Protein AF-A0A5C9BBQ0-F1 (afdb_monomer)

pLDDT: mean 92.58, std 7.1, range [59.5, 98.62]

Structure (mmCIF, N/CA/C/O backbone):
data_AF-A0A5C9BBQ0-F1
#
_entry.id   AF-A0A5C9BBQ0-F1
#
loop_
_atom_site.group_PDB
_atom_site.id
_atom_site.type_symbol
_atom_site.label_atom_id
_atom_site.label_alt_id
_atom_site.label_comp_id
_atom_site.label_asym_id
_atom_site.label_entity_id
_atom_site.label_seq_id
_atom_site.pdbx_PDB_ins_code
_atom_site.Cartn_x
_atom_site.Cartn_y
_atom_site.Cartn_z
_atom_site.occupancy
_atom_site.B_iso_or_equiv
_atom_site.auth_seq_id
_atom_site.auth_comp_id
_atom_site.auth_asym_id
_atom_site.auth_atom_id
_atom_site.pdbx_PDB_model_num
ATOM 1 N N . MET A 1 1 ? -17.766 7.168 37.987 1.00 87.56 1 MET A N 1
ATOM 2 C CA . MET A 1 1 ? -17.308 7.290 36.582 1.00 87.56 1 MET A CA 1
ATOM 3 C C . MET A 1 1 ? -18.524 7.294 35.676 1.00 87.56 1 MET A C 1
ATOM 5 O O . MET A 1 1 ? -19.509 6.664 36.038 1.00 87.56 1 MET A O 1
ATOM 9 N N . LYS A 1 2 ? -18.489 7.989 34.541 1.00 91.75 2 LYS A N 1
ATOM 10 C CA . LYS A 1 2 ? -19.559 7.952 33.532 1.00 91.75 2 LYS A CA 1
ATOM 11 C C . LYS A 1 2 ? -19.172 6.972 32.434 1.00 91.75 2 LYS A C 1
ATOM 13 O O . LYS A 1 2 ? -17.999 6.917 32.082 1.00 91.75 2 LYS A O 1
ATOM 18 N N . PHE A 1 3 ? -20.119 6.224 31.888 1.00 93.06 3 PHE A N 1
ATOM 19 C CA . PHE A 1 3 ? -19.881 5.331 30.762 1.00 93.06 3 PHE A CA 1
ATOM 20 C C . PHE A 1 3 ? -20.942 5.503 29.675 1.00 93.06 3 PHE A C 1
ATOM 22 O O . PHE A 1 3 ? -22.089 5.849 29.962 1.00 93.06 3 PHE A O 1
ATOM 29 N N . VAL A 1 4 ? -20.553 5.230 28.434 1.00 93.25 4 VAL A N 1
ATOM 30 C CA . VAL A 1 4 ? -21.440 5.157 27.271 1.00 93.25 4 VAL A CA 1
ATOM 31 C C . VAL A 1 4 ? -21.026 3.953 26.440 1.00 93.25 4 VAL A C 1
ATOM 33 O O . VAL A 1 4 ? -19.868 3.853 26.035 1.00 93.25 4 VAL A O 1
ATOM 36 N N . VAL A 1 5 ? -21.965 3.047 26.180 1.00 93.19 5 VAL A N 1
ATOM 37 C CA . VAL A 1 5 ? -21.805 1.988 25.184 1.00 93.19 5 VAL A CA 1
ATOM 38 C C . VAL A 1 5 ? -22.352 2.483 23.846 1.00 93.19 5 VAL A C 1
ATOM 40 O O . VAL A 1 5 ? -23.419 3.082 23.826 1.00 93.19 5 VAL A O 1
ATOM 43 N N . ASN A 1 6 ? -21.637 2.260 22.744 1.00 90.69 6 ASN A N 1
ATOM 44 C C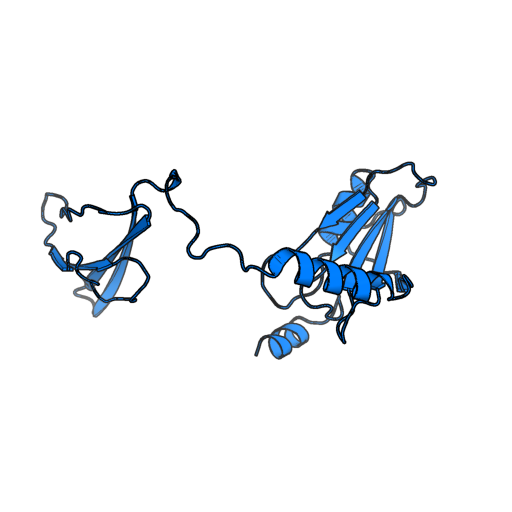A . ASN A 1 6 ? -22.061 2.624 21.388 1.00 90.69 6 ASN A CA 1
ATOM 45 C C . ASN A 1 6 ? -21.541 1.622 20.340 1.00 90.69 6 ASN A C 1
ATOM 47 O O . ASN A 1 6 ? -20.759 0.728 20.664 1.00 90.69 6 ASN A O 1
ATOM 51 N N . ASP A 1 7 ? -21.980 1.768 19.093 1.00 87.75 7 ASP A N 1
ATOM 52 C CA . ASP A 1 7 ? -21.689 0.887 17.953 1.00 87.75 7 ASP A CA 1
ATOM 53 C C . ASP A 1 7 ? -20.764 1.522 16.898 1.00 87.75 7 ASP A C 1
ATOM 55 O O . ASP A 1 7 ? -20.714 1.056 15.763 1.00 87.75 7 ASP A O 1
ATOM 59 N N . PHE A 1 8 ? -20.034 2.585 17.258 1.00 80.88 8 PHE A N 1
ATOM 60 C CA . PHE A 1 8 ? -19.174 3.383 16.369 1.00 80.88 8 PHE A CA 1
ATOM 61 C C . PHE A 1 8 ? -19.888 4.175 15.261 1.00 80.88 8 PHE A C 1
ATOM 63 O O . PHE A 1 8 ? -19.240 4.996 14.614 1.00 80.88 8 PHE A O 1
ATOM 70 N N . LEU A 1 9 ? -21.196 3.998 15.048 1.00 76.44 9 LEU A N 1
ATOM 71 C CA . LEU A 1 9 ? -21.926 4.711 13.993 1.00 76.44 9 LEU A CA 1
ATOM 72 C C . LEU A 1 9 ? -22.304 6.137 14.410 1.00 76.44 9 LEU A C 1
ATOM 74 O O . LEU A 1 9 ? -22.448 7.016 13.562 1.00 76.44 9 LEU A O 1
ATOM 78 N N . LYS A 1 10 ? -22.446 6.379 15.719 1.00 67.75 10 LYS A N 1
ATOM 79 C CA . LYS A 1 10 ? -22.702 7.701 16.308 1.00 67.75 10 LYS A CA 1
ATOM 80 C C . LYS A 1 10 ? -21.764 7.932 17.487 1.00 67.75 10 LYS A C 1
ATOM 82 O O . LYS A 1 10 ? -22.016 7.481 18.602 1.00 67.75 10 LYS A O 1
ATOM 87 N N . SER A 1 11 ? -20.639 8.598 17.232 1.00 59.50 11 SER A N 1
ATOM 88 C CA . SER A 1 11 ? -19.584 8.795 18.230 1.00 59.50 11 SER A CA 1
ATOM 89 C C . SER A 1 11 ? -20.110 9.478 19.496 1.00 59.50 11 SER A C 1
ATOM 91 O O . SER A 1 11 ? -20.660 10.574 19.422 1.00 59.50 11 SER A O 1
ATOM 93 N N . GLY A 1 12 ? -19.895 8.859 20.660 1.00 60.72 12 GLY A N 1
ATOM 94 C CA . GLY A 1 12 ? -20.234 9.447 21.962 1.00 60.72 12 GLY A CA 1
ATOM 95 C C . GLY A 1 12 ? -21.724 9.427 22.320 1.00 60.72 12 GLY A C 1
ATOM 96 O O . GLY A 1 12 ? -22.074 9.767 23.449 1.00 60.72 12 GLY A O 1
ATOM 97 N N . GLU A 1 13 ? -22.594 8.983 21.415 1.00 70.12 13 GLU A N 1
ATOM 98 C CA . GLU A 1 13 ? -24.009 8.773 21.693 1.00 70.12 13 GLU A CA 1
ATOM 99 C C . GLU A 1 13 ? -24.277 7.303 21.971 1.00 70.12 13 GLU A C 1
ATOM 101 O O . GLU A 1 13 ? -23.728 6.418 21.322 1.00 70.12 13 GLU A O 1
ATOM 106 N N . ALA A 1 14 ? -25.170 7.030 22.919 1.00 75.00 14 ALA A N 1
ATOM 107 C CA . ALA A 1 14 ? -25.457 5.659 23.304 1.00 75.00 14 ALA A CA 1
ATOM 108 C C . ALA A 1 14 ? -26.131 4.850 22.181 1.00 75.00 14 ALA A C 1
ATOM 110 O O . ALA A 1 14 ? -26.145 3.633 22.239 1.00 75.00 14 ALA A O 1
ATOM 111 N N . GLY A 1 15 ? -26.726 5.488 21.162 1.00 74.25 15 GLY A N 1
ATOM 112 C CA . GLY A 1 15 ? -27.302 4.780 20.007 1.00 74.25 15 GLY A CA 1
ATOM 113 C C . GLY A 1 15 ? -28.378 3.733 20.353 1.00 74.25 15 GLY A C 1
ATOM 114 O O . GLY A 1 15 ? -28.648 2.852 19.547 1.00 74.25 15 GLY A O 1
ATOM 115 N N . GLY A 1 16 ? -28.981 3.802 21.549 1.00 83.19 16 GLY A N 1
ATOM 116 C CA . GLY A 1 16 ? -29.899 2.783 22.083 1.00 83.19 16 GLY A CA 1
ATOM 117 C C . GLY A 1 16 ? -29.249 1.708 22.973 1.00 83.19 16 GLY A C 1
ATOM 118 O O . GLY A 1 16 ? -29.944 0.811 23.447 1.00 83.19 16 GLY A O 1
ATOM 119 N N . PHE A 1 17 ? -27.945 1.799 23.231 1.00 90.31 17 PHE A N 1
ATOM 120 C CA . PHE A 1 17 ? -27.179 0.968 24.161 1.00 90.31 17 PHE A CA 1
ATOM 121 C C . PHE A 1 17 ? -27.070 1.610 25.561 1.00 90.31 17 PHE A C 1
ATOM 123 O O . PHE A 1 17 ? -27.457 2.765 25.752 1.00 90.31 17 PHE A O 1
ATOM 130 N N . PRO A 1 18 ? -26.580 0.873 26.578 1.00 92.44 18 PRO A N 1
ATOM 131 C CA . PRO A 1 18 ? -26.456 1.398 27.935 1.00 92.44 18 PRO A CA 1
ATOM 132 C C . PRO A 1 18 ? -25.529 2.617 28.039 1.00 92.44 18 PRO A C 1
ATOM 134 O O . PRO A 1 18 ? -24.401 2.605 27.553 1.00 92.44 18 PRO A O 1
ATOM 137 N N . ALA A 1 19 ? -25.972 3.637 28.765 1.00 93.38 19 ALA A N 1
ATOM 138 C CA . ALA A 1 19 ? -25.155 4.765 29.193 1.00 93.38 19 ALA A CA 1
ATOM 139 C C . ALA A 1 19 ? -25.557 5.173 30.611 1.00 93.38 19 ALA A C 1
ATOM 141 O O . ALA A 1 19 ? -26.707 4.990 31.013 1.00 93.38 19 ALA A O 1
ATOM 142 N N . GLY A 1 20 ? -24.621 5.722 31.381 1.00 92.25 20 GLY A N 1
ATOM 143 C CA . GLY A 1 20 ? -24.902 6.146 32.746 1.00 92.25 20 GLY A CA 1
ATOM 144 C C . GLY A 1 20 ? -23.652 6.350 33.582 1.00 92.25 20 GLY A C 1
ATOM 145 O O . GLY A 1 20 ? -22.594 6.718 33.076 1.00 92.25 20 GLY A O 1
ATOM 146 N N . SER A 1 21 ? -23.784 6.108 34.881 1.00 90.75 21 SER A N 1
ATOM 147 C CA . SER A 1 21 ? -22.680 6.184 35.831 1.00 90.75 21 SER A CA 1
ATOM 148 C C . SER A 1 21 ? -22.458 4.830 36.482 1.00 90.75 21 SER A C 1
ATOM 150 O O . SER A 1 21 ? -23.410 4.148 36.849 1.00 90.75 21 SER A O 1
ATOM 152 N N . VAL A 1 22 ? -21.193 4.464 36.655 1.00 86.38 22 VAL A N 1
ATOM 153 C CA . VAL A 1 22 ? -20.772 3.294 37.421 1.00 86.38 22 VAL A CA 1
ATOM 154 C C . VAL A 1 22 ? -19.837 3.743 38.540 1.00 86.38 22 VAL A C 1
ATOM 156 O O . VAL A 1 22 ? -18.934 4.569 38.338 1.00 86.38 22 VAL A O 1
ATOM 159 N N . MET A 1 23 ? -20.094 3.236 39.741 1.00 81.19 23 MET A N 1
ATOM 160 C CA . MET A 1 23 ? -19.235 3.422 40.904 1.00 81.19 23 MET A CA 1
ATOM 161 C C . MET A 1 23 ? -18.365 2.180 41.043 1.00 81.19 23 MET A C 1
ATOM 163 O O . MET A 1 23 ? -18.877 1.065 41.009 1.00 81.19 23 MET A O 1
ATOM 167 N N . THR A 1 24 ? -17.061 2.372 41.190 1.00 71.25 24 THR A N 1
ATOM 168 C CA . THR A 1 24 ? -16.150 1.308 41.614 1.00 71.25 24 THR A CA 1
ATOM 169 C C . THR A 1 24 ? -15.811 1.548 43.069 1.00 71.25 24 THR A C 1
ATOM 171 O O . THR A 1 24 ? -15.323 2.624 43.417 1.00 71.25 24 THR A O 1
ATOM 174 N N . THR A 1 25 ? -16.102 0.563 43.906 1.00 74.88 25 THR A N 1
ATOM 175 C CA . THR A 1 25 ? -15.646 0.515 45.296 1.00 74.88 25 THR A CA 1
ATOM 176 C C . THR A 1 25 ? -14.634 -0.627 45.394 1.00 74.88 25 THR A C 1
ATOM 178 O O . THR A 1 25 ? -13.741 -0.706 44.554 1.00 74.88 25 THR A O 1
ATOM 181 N N . GLU A 1 26 ? -14.761 -1.537 46.356 1.00 77.19 26 GLU A N 1
ATOM 182 C CA . GLU A 1 26 ? -13.917 -2.737 46.438 1.00 77.19 26 GLU A CA 1
ATOM 183 C C . GLU A 1 26 ? -14.211 -3.753 45.318 1.00 77.19 26 GLU A C 1
ATOM 185 O O . GLU A 1 26 ? -13.374 -4.601 45.019 1.00 77.19 26 GLU A O 1
ATOM 190 N N . GLN A 1 27 ? -15.379 -3.659 44.667 1.00 80.56 27 GLN A N 1
ATOM 191 C CA . GLN A 1 27 ? -15.749 -4.499 43.525 1.00 80.56 27 GLN A CA 1
ATOM 192 C C . GLN A 1 27 ? -15.714 -3.732 42.194 1.00 80.56 27 GLN A C 1
ATOM 194 O O . GLN A 1 27 ? -16.005 -2.527 42.159 1.00 80.56 27 GLN A O 1
ATOM 199 N N . PRO A 1 28 ? -15.387 -4.419 41.079 1.00 83.06 28 PRO A N 1
ATOM 200 C CA . PRO A 1 28 ? -15.392 -3.807 39.761 1.00 83.06 28 PRO A CA 1
ATOM 201 C C . PRO A 1 28 ? -16.807 -3.395 39.350 1.00 83.06 28 PRO A C 1
ATOM 203 O O . PRO A 1 28 ? -17.786 -4.105 39.573 1.00 83.06 28 PRO A O 1
ATOM 206 N N . GLY A 1 29 ? -16.899 -2.246 38.688 1.00 84.31 29 GLY A N 1
ATOM 207 C CA . GLY A 1 29 ? -18.126 -1.793 38.055 1.00 84.31 29 GLY A CA 1
ATOM 208 C C . GLY A 1 29 ? -18.447 -2.671 36.849 1.00 84.31 29 GLY A C 1
ATOM 209 O O . GLY A 1 29 ? -17.593 -2.863 35.985 1.00 84.31 29 GLY A O 1
ATOM 210 N N . VAL A 1 30 ? -19.673 -3.188 36.777 1.00 88.25 30 VAL A N 1
ATOM 211 C CA . VAL A 1 30 ? -20.109 -4.072 35.689 1.00 88.25 30 VAL A CA 1
ATOM 212 C C . VAL A 1 30 ? -21.046 -3.319 34.751 1.00 88.25 30 VAL A C 1
ATOM 214 O O . VAL A 1 30 ? -22.083 -2.810 35.171 1.00 88.25 30 VAL A O 1
ATOM 217 N N . VAL A 1 31 ? -20.695 -3.286 33.466 1.00 90.69 31 VAL A N 1
ATOM 218 C CA . VAL A 1 31 ? -21.566 -2.809 32.385 1.00 90.69 31 VAL A CA 1
ATOM 219 C C . VAL A 1 31 ? -21.924 -4.010 31.516 1.00 90.69 31 VAL A C 1
ATOM 221 O O . VAL A 1 31 ? -21.073 -4.543 30.807 1.00 90.69 31 VAL A O 1
ATOM 224 N N . ALA A 1 32 ? -23.177 -4.455 31.590 1.00 91.12 32 ALA A N 1
ATOM 225 C CA . ALA A 1 32 ? -23.676 -5.569 30.792 1.00 91.12 32 ALA A CA 1
ATOM 226 C C . ALA A 1 32 ? -24.315 -5.062 29.492 1.00 91.12 32 ALA A C 1
ATOM 228 O O . ALA A 1 32 ? -25.112 -4.124 29.508 1.00 91.12 32 ALA A O 1
ATOM 229 N N . VAL A 1 33 ? -23.998 -5.703 28.366 1.00 92.38 33 VAL A N 1
ATOM 230 C CA . VAL A 1 33 ? -24.601 -5.399 27.063 1.00 92.38 33 VAL A CA 1
ATOM 231 C C . VAL A 1 33 ? -24.758 -6.668 26.230 1.00 92.38 33 VAL A C 1
ATOM 233 O O . VAL A 1 33 ? -23.978 -7.609 26.348 1.00 92.38 33 VAL A O 1
ATOM 236 N N . THR A 1 34 ? -25.788 -6.702 25.386 1.00 90.81 34 THR A N 1
ATOM 237 C CA . THR A 1 34 ? -26.041 -7.783 24.427 1.00 90.81 34 THR A CA 1
ATOM 238 C C . THR A 1 34 ? -26.072 -7.208 23.016 1.00 90.81 34 THR A C 1
ATOM 240 O O . THR A 1 34 ? -26.901 -6.351 22.714 1.00 90.81 34 THR A O 1
ATOM 243 N N . GLY A 1 35 ? -25.194 -7.692 22.139 1.00 87.06 35 GLY A N 1
ATOM 244 C CA . GLY A 1 35 ? -25.263 -7.415 20.708 1.00 87.06 35 GLY A CA 1
ATOM 245 C C . GLY A 1 35 ? -26.323 -8.293 20.048 1.00 87.06 35 GLY A C 1
ATOM 246 O O . GLY A 1 35 ? -26.244 -9.518 20.106 1.00 87.06 35 GLY A O 1
ATOM 247 N N . LYS A 1 36 ? -27.326 -7.667 19.424 1.00 87.75 36 LYS A N 1
ATOM 248 C CA . LYS A 1 36 ? -28.400 -8.372 18.697 1.00 87.75 36 LYS A CA 1
ATOM 249 C C . LYS A 1 36 ? -27.996 -8.795 17.283 1.00 87.75 36 LYS A C 1
ATOM 251 O O . LYS A 1 36 ? -28.696 -9.593 16.672 1.00 87.75 36 LYS A O 1
ATOM 256 N N . GLN A 1 37 ? -26.909 -8.234 16.762 1.00 89.69 37 GLN A N 1
ATOM 257 C CA . GLN A 1 37 ? -26.407 -8.463 15.411 1.00 89.69 37 GLN A CA 1
ATOM 258 C C . GLN A 1 37 ? -24.890 -8.683 15.448 1.00 89.69 37 GLN A C 1
ATOM 260 O O . GLN A 1 37 ? -24.242 -8.229 16.399 1.00 89.69 37 GLN A O 1
ATOM 265 N N . PRO A 1 38 ? -24.317 -9.362 14.438 1.00 94.06 38 PRO A N 1
ATOM 266 C CA . PRO A 1 38 ? -22.875 -9.404 14.241 1.00 94.06 38 PRO A CA 1
ATOM 267 C C . PRO A 1 38 ? -22.280 -7.991 14.179 1.00 94.06 38 PRO A C 1
ATOM 269 O O . PRO A 1 38 ? -22.763 -7.160 13.416 1.00 94.06 38 PRO A O 1
ATOM 272 N N . GLY A 1 39 ? -21.249 -7.704 14.974 1.00 93.00 39 GLY A N 1
ATOM 273 C CA . GLY A 1 39 ? -20.654 -6.368 15.030 1.00 93.00 39 GLY A CA 1
ATOM 274 C C . GLY A 1 39 ? -19.765 -6.141 16.247 1.00 93.00 39 GLY A C 1
ATOM 275 O O . GLY A 1 39 ? -19.428 -7.075 16.975 1.00 93.00 39 GLY A O 1
ATOM 276 N N . PHE A 1 40 ? -19.395 -4.883 16.475 1.00 93.56 40 PHE A N 1
ATOM 277 C CA . PHE A 1 40 ? -18.578 -4.463 17.609 1.00 93.56 40 PHE A CA 1
ATOM 278 C C . PHE A 1 40 ? -19.286 -3.363 18.386 1.00 93.56 40 PHE A C 1
ATOM 280 O O . PHE A 1 40 ? -19.830 -2.437 17.793 1.00 93.56 40 PHE A O 1
ATOM 287 N N . LEU A 1 41 ? -19.239 -3.457 19.712 1.00 92.94 41 LEU A N 1
ATOM 288 C CA . LEU A 1 41 ? -19.633 -2.374 20.603 1.00 92.94 41 LEU A CA 1
ATOM 289 C C . LEU A 1 41 ? -18.411 -1.844 21.338 1.00 92.94 41 LEU A C 1
ATOM 291 O O . LEU A 1 41 ? -17.488 -2.594 21.665 1.00 92.94 41 LEU A O 1
ATOM 295 N N . GLN A 1 42 ? -18.440 -0.555 21.632 1.00 93.00 42 GLN A N 1
ATOM 296 C CA . GLN A 1 42 ? -17.440 0.147 22.412 1.00 93.00 42 GLN A CA 1
ATOM 297 C C . GLN A 1 42 ? -18.068 0.670 23.695 1.00 93.00 42 GLN A C 1
ATOM 299 O O . GLN A 1 42 ? -19.078 1.358 23.638 1.00 93.00 42 GLN A O 1
ATOM 304 N N . CYS A 1 43 ? -17.448 0.403 24.839 1.00 93.00 43 CYS A N 1
ATOM 305 C CA . CYS A 1 43 ? -17.730 1.093 26.089 1.00 93.00 43 CYS A CA 1
ATOM 306 C C . CYS A 1 43 ? -16.661 2.164 26.307 1.00 93.00 43 CYS A C 1
ATOM 308 O O . CYS A 1 43 ? -15.485 1.842 26.485 1.00 93.00 43 CYS A O 1
ATOM 310 N N . GLN A 1 44 ? -17.064 3.431 26.280 1.00 92.31 44 GLN A N 1
ATOM 311 C CA . GLN A 1 44 ? -16.229 4.558 26.675 1.00 92.31 44 GLN A CA 1
ATOM 312 C C . GLN A 1 44 ? -16.533 4.905 28.128 1.00 92.31 44 GLN A C 1
ATOM 314 O O . GLN A 1 44 ? -17.691 5.123 28.480 1.00 92.31 44 GLN A O 1
ATOM 319 N N . VAL A 1 45 ? -15.506 4.990 28.965 1.00 92.06 45 VAL A N 1
ATOM 320 C CA . VAL A 1 45 ? -15.608 5.387 30.370 1.00 92.06 45 VAL A CA 1
ATOM 321 C C . VAL A 1 45 ? -14.849 6.692 30.559 1.00 92.06 45 VAL A C 1
ATOM 323 O O . VAL A 1 45 ? -13.716 6.825 30.108 1.00 92.06 45 VAL A O 1
ATOM 326 N N . SER A 1 46 ? -15.464 7.652 31.241 1.00 91.56 46 SER A N 1
ATOM 327 C CA . SER A 1 46 ? -14.859 8.926 31.614 1.00 91.56 46 SER A CA 1
ATOM 328 C C . SER A 1 46 ? -14.916 9.144 33.123 1.00 91.56 46 SER A C 1
ATOM 330 O O . SER A 1 46 ? -15.882 8.784 33.807 1.00 91.56 46 SER A O 1
ATOM 332 N N . PHE A 1 47 ? -13.856 9.738 33.654 1.00 90.50 47 PHE A N 1
ATOM 333 C CA . PHE A 1 47 ? -13.732 10.077 35.060 1.00 90.50 47 PHE A CA 1
ATOM 334 C C . PHE A 1 47 ? -13.092 11.452 35.199 1.00 90.50 47 PHE A C 1
ATOM 336 O O . PHE A 1 47 ? -11.981 11.674 34.725 1.00 90.50 47 PHE A O 1
ATOM 343 N N . ASP A 1 48 ? -13.805 12.360 35.852 1.00 90.94 48 ASP A N 1
ATOM 344 C CA . ASP A 1 48 ? -13.277 13.662 36.233 1.00 90.94 48 ASP A CA 1
ATOM 345 C C . ASP A 1 48 ? -12.548 13.479 37.571 1.00 90.94 48 ASP A C 1
ATOM 347 O O . ASP A 1 48 ? -13.180 13.262 38.609 1.00 90.94 48 ASP A O 1
ATOM 351 N N . ALA A 1 49 ? -11.215 13.457 37.534 1.00 87.75 49 ALA A N 1
ATOM 352 C CA . ALA A 1 49 ? -10.398 13.239 38.718 1.00 87.75 49 ALA A CA 1
ATOM 353 C C . ALA A 1 49 ? -10.416 14.470 39.645 1.00 87.75 49 ALA A C 1
ATOM 355 O O . ALA A 1 49 ? -10.597 15.595 39.171 1.00 87.75 49 ALA A O 1
ATOM 356 N N . PRO A 1 50 ? -10.187 14.296 40.963 1.00 89.38 50 PRO A N 1
ATOM 357 C CA . PRO A 1 50 ? -10.192 15.412 41.914 1.00 89.38 50 PRO A CA 1
ATOM 358 C C . PRO A 1 50 ? -9.168 16.516 41.611 1.00 89.38 50 PRO A C 1
ATOM 360 O O . PRO A 1 50 ? -9.374 17.657 42.006 1.00 89.38 50 PRO A O 1
ATOM 363 N N . ASP A 1 51 ? -8.081 16.195 40.900 1.00 93.31 51 ASP A N 1
ATOM 364 C CA . ASP A 1 51 ? -7.058 17.153 40.454 1.00 93.31 51 ASP A CA 1
ATOM 365 C C . ASP A 1 51 ? -7.447 17.910 39.166 1.00 93.31 51 ASP A C 1
ATOM 367 O O . ASP A 1 51 ? -6.631 18.634 38.597 1.00 93.31 51 ASP A O 1
ATOM 371 N N . GLY A 1 52 ? -8.684 17.737 38.691 1.00 89.50 52 GLY A N 1
ATOM 372 C CA . GLY A 1 52 ? -9.216 18.370 37.487 1.00 89.50 52 GLY A CA 1
ATOM 373 C C . GLY A 1 52 ? -8.846 17.661 36.181 1.00 89.50 52 GLY A C 1
ATOM 374 O O . GLY A 1 52 ? -9.285 18.098 35.116 1.00 89.50 52 GLY A O 1
ATOM 375 N N . LYS A 1 53 ? -8.072 16.566 36.213 1.00 92.62 53 LYS A N 1
ATOM 376 C CA . LYS A 1 53 ? -7.756 15.802 34.998 1.00 92.62 53 LYS A CA 1
ATOM 377 C C . LYS A 1 53 ? -8.929 14.928 34.577 1.00 92.62 53 LYS A C 1
ATOM 379 O O . LYS A 1 53 ? -9.476 14.157 35.362 1.00 92.62 53 LYS A O 1
ATOM 384 N N . LYS A 1 54 ? -9.257 14.970 33.288 1.00 90.81 54 LYS A N 1
ATOM 385 C CA . LYS A 1 54 ? -10.227 14.057 32.684 1.00 90.81 54 LYS A CA 1
ATOM 386 C C . LYS A 1 54 ? -9.524 12.779 32.238 1.00 90.81 54 LYS A C 1
ATOM 388 O O . LYS A 1 54 ? -8.719 12.802 31.311 1.00 90.81 54 LYS A O 1
ATOM 393 N N . LEU A 1 55 ? -9.847 11.665 32.882 1.00 91.56 55 LEU A N 1
ATOM 394 C CA . LEU A 1 55 ? -9.394 10.334 32.493 1.00 91.56 55 LEU A CA 1
ATOM 395 C C . LEU A 1 55 ? -10.431 9.685 31.576 1.00 91.56 55 LEU A C 1
ATOM 397 O O . LEU A 1 55 ? -11.637 9.800 31.808 1.00 91.56 55 LEU A O 1
ATOM 401 N N . GLN A 1 56 ? -9.960 9.008 30.531 1.00 91.31 56 GLN A N 1
ATOM 402 C CA . GLN A 1 56 ? -10.800 8.246 29.612 1.00 91.31 56 GLN A CA 1
ATOM 403 C C . GLN A 1 56 ? -10.213 6.857 29.390 1.00 91.31 56 GLN A C 1
ATOM 405 O O . GLN A 1 56 ? -8.999 6.700 29.269 1.00 91.31 56 GLN A O 1
ATOM 410 N N . ALA A 1 57 ? -11.087 5.860 29.327 1.00 90.81 57 ALA A N 1
ATOM 411 C CA . ALA A 1 57 ? -10.742 4.487 28.997 1.00 90.81 57 ALA A CA 1
ATOM 412 C C . ALA A 1 57 ? -11.774 3.917 28.026 1.00 90.81 57 ALA A C 1
ATOM 414 O O . ALA A 1 57 ? -12.940 4.315 28.030 1.00 90.81 57 ALA A O 1
ATOM 415 N N . VAL A 1 58 ? -11.338 2.974 27.198 1.00 91.69 58 VAL A N 1
ATOM 416 C CA . VAL A 1 58 ? -12.172 2.351 26.175 1.00 91.69 58 VAL A CA 1
ATOM 417 C C . VAL A 1 58 ? -12.009 0.840 26.243 1.00 91.69 58 VAL A C 1
ATOM 419 O O . VAL A 1 58 ? -10.889 0.341 26.314 1.00 91.69 58 VAL A O 1
ATOM 422 N N . ALA A 1 59 ? -13.124 0.116 26.180 1.00 92.25 59 ALA A N 1
ATOM 423 C CA . ALA A 1 59 ? -13.154 -1.332 26.002 1.00 92.25 59 ALA A CA 1
ATOM 424 C C . ALA A 1 59 ? -14.051 -1.698 24.813 1.00 92.25 59 ALA A C 1
ATOM 426 O O . ALA A 1 59 ? -15.079 -1.060 24.592 1.00 92.25 59 ALA A O 1
ATOM 427 N N . GLY A 1 60 ? -13.668 -2.721 24.047 1.00 92.62 60 GLY A N 1
ATOM 428 C CA . GLY A 1 60 ? -14.433 -3.220 22.904 1.00 92.62 60 GLY A CA 1
ATOM 429 C C . GLY A 1 60 ? -14.930 -4.645 23.131 1.00 92.62 60 GLY A C 1
ATOM 430 O O . GLY A 1 60 ? -14.227 -5.457 23.730 1.00 92.62 60 GLY A O 1
ATOM 431 N N . ALA A 1 61 ? -16.120 -4.957 22.623 1.00 94.00 61 ALA A N 1
ATOM 432 C CA . ALA A 1 61 ? -16.677 -6.306 22.617 1.00 94.00 61 ALA A CA 1
ATOM 433 C C . ALA A 1 61 ? -17.181 -6.662 21.214 1.00 94.00 61 ALA A C 1
ATOM 435 O O . ALA A 1 61 ? -17.997 -5.942 20.636 1.00 94.00 61 ALA A O 1
ATOM 436 N N . GLY A 1 62 ? -16.689 -7.776 20.669 1.00 94.94 62 GLY A N 1
ATOM 437 C CA . GLY A 1 62 ? -17.151 -8.330 19.398 1.00 94.94 62 GLY A CA 1
ATOM 438 C C . GLY A 1 62 ? -18.295 -9.319 19.610 1.00 94.94 62 GLY A C 1
ATOM 439 O O . GLY A 1 62 ? -18.164 -10.273 20.373 1.00 94.94 62 GLY A O 1
ATOM 440 N N . PHE A 1 63 ? -19.400 -9.125 18.898 1.00 94.69 63 PHE A N 1
ATOM 441 C CA . PHE A 1 63 ? -20.554 -10.017 18.894 1.00 94.69 63 PHE A CA 1
ATOM 442 C C . PHE A 1 63 ? -20.591 -10.754 17.565 1.00 94.69 63 PHE A C 1
ATOM 444 O O . PHE A 1 63 ? -20.723 -10.131 16.521 1.00 94.69 63 PHE A O 1
ATOM 451 N N . SER A 1 64 ? -20.440 -12.081 17.595 1.00 95.81 64 SER A N 1
ATOM 452 C CA . SER A 1 64 ? -20.346 -12.928 16.393 1.00 95.81 64 SER A CA 1
ATOM 453 C C . SER A 1 64 ? -19.509 -12.326 15.238 1.00 95.81 64 SER A C 1
ATOM 455 O O . SER A 1 64 ? -20.026 -12.242 14.124 1.00 95.81 64 SER A O 1
ATOM 457 N N . PRO A 1 65 ? -18.239 -11.913 15.439 1.00 94.94 65 PRO A N 1
ATOM 458 C CA . PRO A 1 65 ? -17.491 -11.163 14.418 1.00 94.94 65 PRO A CA 1
ATOM 459 C C . PRO A 1 65 ? -17.374 -11.880 13.065 1.00 94.94 65 PRO A C 1
ATOM 461 O O . PRO A 1 65 ? -17.397 -11.250 12.016 1.00 94.94 65 PRO A O 1
ATOM 464 N N . THR A 1 66 ? -17.325 -13.213 13.072 1.00 96.62 66 THR A N 1
ATOM 465 C CA . THR A 1 66 ? -17.246 -14.047 11.860 1.00 96.62 66 THR A CA 1
ATOM 466 C C . THR A 1 66 ? -18.553 -14.130 11.068 1.00 96.62 66 THR A C 1
ATOM 468 O O . THR A 1 66 ? -18.575 -14.714 9.990 1.00 96.62 66 THR A O 1
ATOM 471 N N . LYS A 1 67 ? -19.648 -13.570 11.596 1.00 96.56 67 LYS A N 1
ATOM 472 C CA . LYS A 1 67 ? -20.954 -13.483 10.929 1.00 96.56 67 LYS A CA 1
ATOM 473 C C . LYS A 1 67 ? -21.241 -12.085 10.370 1.00 96.56 67 LYS A C 1
ATOM 475 O O . LYS A 1 67 ? -22.352 -11.853 9.901 1.00 96.56 67 LYS A O 1
ATOM 480 N N . ILE A 1 68 ? -20.288 -11.150 10.447 1.00 93.44 68 ILE A N 1
ATOM 481 C CA . ILE A 1 68 ? -20.425 -9.831 9.821 1.00 93.44 68 ILE A CA 1
ATOM 482 C C . ILE A 1 68 ? -20.456 -10.037 8.301 1.00 93.44 68 ILE A C 1
ATOM 484 O O . ILE A 1 68 ? -19.497 -10.536 7.716 1.00 93.44 68 ILE A O 1
ATOM 488 N N . GLY A 1 69 ? -21.594 -9.709 7.687 1.00 90.94 69 GLY A N 1
ATOM 489 C CA . GLY A 1 69 ? -21.802 -9.800 6.243 1.00 90.94 69 GLY A CA 1
ATOM 490 C C . GLY A 1 69 ? -21.366 -8.538 5.498 1.00 90.94 69 GLY A C 1
ATOM 491 O O . GLY A 1 69 ? -20.863 -7.584 6.088 1.00 90.94 69 GLY A O 1
ATOM 492 N N . LEU A 1 70 ? -21.590 -8.530 4.184 1.00 90.00 70 LEU A N 1
ATOM 493 C CA . LEU A 1 70 ? -21.383 -7.347 3.349 1.00 90.00 70 LEU A CA 1
ATOM 494 C C . LEU A 1 70 ? -22.383 -6.245 3.725 1.00 90.00 70 LEU A C 1
ATOM 496 O O . LEU A 1 70 ? -23.569 -6.520 3.895 1.00 90.00 70 LEU A O 1
ATOM 500 N N . SER A 1 71 ? -21.921 -4.995 3.796 1.00 87.50 71 SER A N 1
ATOM 501 C CA . SER A 1 71 ? -22.795 -3.846 4.076 1.00 87.50 71 SER A CA 1
ATOM 502 C C . SER A 1 71 ? -23.742 -3.512 2.915 1.00 87.50 71 SER A C 1
ATOM 504 O O . SER A 1 71 ? -24.780 -2.897 3.138 1.00 87.50 71 SER A O 1
ATOM 506 N N . LEU A 1 72 ? -23.384 -3.896 1.685 1.00 91.44 72 LEU A N 1
ATOM 507 C CA . LEU A 1 72 ? -24.145 -3.679 0.451 1.00 91.44 72 LEU A CA 1
ATOM 508 C C . LEU A 1 72 ? -23.948 -4.873 -0.503 1.00 91.44 72 LEU A C 1
ATOM 510 O O . LEU A 1 72 ? -22.907 -5.535 -0.423 1.00 91.44 72 LEU A O 1
ATOM 514 N N . PRO A 1 73 ? -24.905 -5.157 -1.408 1.00 94.00 73 PRO A N 1
ATOM 515 C CA . PRO A 1 73 ? -24.670 -6.095 -2.502 1.00 94.00 73 PRO A CA 1
ATOM 516 C C . PRO A 1 73 ? -23.563 -5.579 -3.433 1.00 94.00 73 PRO A C 1
ATOM 518 O O . PRO A 1 73 ? -23.292 -4.379 -3.501 1.00 94.00 73 PRO A O 1
ATOM 521 N N . VAL A 1 74 ? -22.930 -6.497 -4.165 1.00 94.06 74 VAL A N 1
ATOM 522 C CA . VAL A 1 74 ? -22.011 -6.132 -5.253 1.00 94.06 74 VAL A CA 1
ATOM 523 C C . VAL A 1 74 ? -22.803 -5.351 -6.316 1.00 94.06 74 VAL A C 1
ATOM 525 O O . VAL A 1 74 ? -23.895 -5.801 -6.662 1.00 94.06 74 VAL A O 1
ATOM 528 N N . PRO A 1 75 ? -22.302 -4.209 -6.826 1.00 96.19 75 PRO A N 1
ATOM 529 C CA . PRO A 1 75 ? -22.972 -3.468 -7.895 1.00 96.19 75 PRO A CA 1
ATOM 530 C C . PRO A 1 75 ? -23.164 -4.307 -9.166 1.00 96.19 75 PRO A C 1
ATOM 532 O O . PRO A 1 75 ? -22.263 -5.056 -9.547 1.00 96.19 75 PRO A O 1
ATOM 535 N N . ASP A 1 76 ? -24.297 -4.126 -9.854 1.00 97.88 76 ASP A N 1
ATOM 536 C CA . ASP A 1 76 ? -24.649 -4.879 -11.072 1.00 97.88 76 ASP A CA 1
ATOM 537 C C . ASP A 1 76 ? -23.618 -4.718 -12.208 1.00 97.88 76 ASP A C 1
ATOM 539 O O . ASP A 1 76 ? -23.470 -5.598 -13.055 1.00 97.88 76 ASP A O 1
ATOM 543 N N . ASP A 1 77 ? -22.887 -3.601 -12.235 1.00 97.88 77 ASP A N 1
ATOM 544 C CA . ASP A 1 77 ? -21.909 -3.257 -13.267 1.00 97.88 77 ASP A CA 1
ATOM 545 C C . ASP A 1 77 ? -20.447 -3.506 -12.858 1.00 97.88 77 ASP A C 1
ATOM 547 O O . ASP A 1 77 ? -19.543 -3.162 -13.622 1.00 97.88 77 ASP A O 1
ATOM 551 N N . PHE A 1 78 ? -20.189 -4.126 -11.698 1.00 97.56 78 PHE A N 1
ATOM 552 C CA . PHE A 1 78 ? -18.840 -4.281 -11.135 1.00 97.56 78 PHE A CA 1
ATOM 553 C C . PHE A 1 78 ? -17.826 -4.849 -12.145 1.00 97.56 78 PHE A C 1
ATOM 555 O O . PHE A 1 78 ? -16.758 -4.270 -12.371 1.00 97.56 78 PHE A O 1
ATOM 562 N N . ASP A 1 79 ? -18.165 -5.961 -12.801 1.00 98.19 79 ASP A N 1
ATOM 563 C CA . ASP A 1 79 ? -17.275 -6.608 -13.770 1.00 98.19 79 ASP A CA 1
ATOM 564 C C . ASP A 1 79 ? -17.127 -5.802 -15.064 1.00 98.19 79 ASP A C 1
ATOM 566 O O . ASP A 1 79 ? -16.042 -5.764 -15.659 1.00 98.19 79 ASP A O 1
ATOM 570 N N . ALA A 1 80 ? -18.198 -5.136 -15.503 1.00 98.56 80 ALA A N 1
ATOM 571 C CA . ALA A 1 80 ? -18.181 -4.294 -16.694 1.00 98.56 80 ALA A CA 1
ATOM 572 C C . ALA A 1 80 ? -17.274 -3.076 -16.481 1.00 98.56 80 ALA A C 1
ATOM 574 O O . ALA A 1 80 ? -16.414 -2.794 -17.322 1.00 98.56 80 ALA A O 1
ATOM 575 N N . PHE A 1 81 ? -17.393 -2.422 -15.321 1.00 98.31 81 PHE A N 1
ATOM 576 C CA . PHE A 1 81 ? -16.525 -1.330 -14.902 1.00 98.31 81 PHE A CA 1
ATOM 577 C C . PHE A 1 81 ? -15.053 -1.757 -14.937 1.00 98.31 81 PHE A C 1
ATOM 579 O O . PHE A 1 81 ? -14.253 -1.158 -15.659 1.00 98.31 81 PHE A O 1
ATOM 586 N N . TRP A 1 82 ? -14.684 -2.838 -14.240 1.00 98.12 82 TRP A N 1
ATOM 587 C CA . TRP A 1 82 ? -13.288 -3.290 -14.188 1.00 98.12 82 TRP A CA 1
ATOM 588 C C . TRP A 1 82 ? -12.761 -3.790 -15.531 1.00 98.12 82 TRP A C 1
ATOM 590 O O . TRP A 1 82 ? -11.573 -3.643 -15.826 1.00 98.12 82 TRP A O 1
ATOM 600 N N . THR A 1 83 ? -13.618 -4.361 -16.375 1.00 98.50 83 THR A N 1
ATOM 601 C CA . THR A 1 83 ? -13.256 -4.734 -17.748 1.00 98.50 83 THR A CA 1
ATOM 602 C C . THR A 1 83 ? -12.881 -3.503 -18.568 1.00 98.50 83 THR A C 1
ATOM 604 O O . THR A 1 83 ? -11.849 -3.515 -19.244 1.00 98.50 83 THR A O 1
ATOM 607 N N . ILE A 1 84 ? -13.656 -2.420 -18.463 1.00 98.31 84 ILE A N 1
ATOM 608 C CA . ILE A 1 84 ? -13.348 -1.147 -19.120 1.00 98.31 84 ILE A CA 1
ATOM 609 C C . ILE A 1 84 ? -12.042 -0.558 -18.571 1.00 98.31 84 ILE A C 1
ATOM 611 O O . ILE A 1 84 ? -11.160 -0.236 -19.367 1.00 98.31 84 ILE A O 1
ATOM 615 N N . GLN A 1 85 ? -11.859 -0.495 -17.244 1.00 97.81 85 GLN A N 1
ATOM 616 C CA . GLN A 1 85 ? -10.631 0.052 -16.644 1.00 97.81 85 GLN A CA 1
ATOM 617 C C . GLN A 1 85 ? -9.375 -0.707 -17.097 1.00 97.81 85 GLN A C 1
ATOM 619 O O . GLN A 1 85 ? -8.394 -0.098 -17.522 1.00 97.81 85 GLN A O 1
ATOM 624 N N . LYS A 1 86 ? -9.418 -2.048 -17.089 1.00 97.75 86 LYS A N 1
ATOM 625 C CA . LYS A 1 86 ? -8.305 -2.884 -17.568 1.00 97.75 86 LYS A CA 1
ATOM 626 C C . LYS A 1 86 ? -8.013 -2.661 -19.051 1.00 97.75 86 LYS A C 1
ATOM 628 O O . LYS A 1 86 ? -6.847 -2.622 -19.432 1.00 97.75 86 LYS A O 1
ATOM 633 N N . LYS A 1 87 ? -9.047 -2.504 -19.886 1.00 98.25 87 LYS A N 1
ATOM 634 C CA . LYS A 1 87 ? -8.885 -2.223 -21.321 1.00 98.25 87 LYS A CA 1
ATOM 635 C C . LYS A 1 87 ? -8.215 -0.868 -21.556 1.00 98.25 87 LYS A C 1
ATOM 637 O O . LYS A 1 87 ? -7.321 -0.784 -22.392 1.00 98.25 87 LYS A O 1
ATOM 642 N N . LEU A 1 88 ? -8.633 0.167 -20.827 1.00 97.94 88 LEU A N 1
ATOM 643 C CA . LEU A 1 88 ? -8.037 1.501 -20.915 1.00 97.94 88 LEU A CA 1
ATOM 644 C C . LEU A 1 88 ? -6.569 1.483 -20.477 1.00 97.94 88 LEU A C 1
ATOM 646 O O . LEU A 1 88 ? -5.719 2.009 -21.189 1.00 97.94 88 LEU A O 1
ATOM 650 N N . LEU A 1 89 ? -6.254 0.814 -19.364 1.00 97.44 89 LEU A N 1
ATOM 651 C CA . LEU A 1 89 ? -4.876 0.680 -18.889 1.00 97.44 89 LEU A CA 1
ATOM 652 C C . LEU A 1 89 ? -3.994 -0.110 -19.868 1.00 97.44 89 LEU A C 1
ATOM 654 O O . LEU A 1 89 ? -2.860 0.283 -20.114 1.00 97.44 89 LEU A O 1
ATOM 658 N N . ALA A 1 90 ? -4.506 -1.190 -20.464 1.00 97.06 90 ALA A N 1
ATOM 659 C CA . ALA A 1 90 ? -3.756 -2.005 -21.424 1.00 97.06 90 ALA A CA 1
ATOM 660 C C . ALA A 1 90 ? -3.386 -1.252 -22.716 1.00 97.06 90 ALA A C 1
ATOM 662 O O . ALA A 1 90 ? -2.472 -1.669 -23.424 1.00 97.06 90 ALA A O 1
ATOM 663 N N . ALA A 1 91 ? -4.089 -0.160 -23.030 1.00 97.12 91 ALA A N 1
ATOM 664 C CA . ALA A 1 91 ? -3.758 0.712 -24.152 1.00 97.12 91 ALA A CA 1
ATOM 665 C C . ALA A 1 91 ? -2.617 1.700 -23.835 1.00 97.12 91 ALA A C 1
ATOM 667 O O . ALA A 1 91 ? -2.085 2.318 -24.757 1.00 97.12 91 ALA A O 1
ATOM 668 N N . VAL A 1 92 ? -2.234 1.857 -22.562 1.00 96.75 92 VAL A N 1
ATOM 669 C CA . VAL A 1 92 ? -1.109 2.706 -22.151 1.00 96.75 92 VAL A CA 1
ATOM 670 C C . VAL A 1 92 ? 0.210 1.974 -22.449 1.00 96.75 92 VAL A C 1
ATOM 672 O O . VAL A 1 92 ? 0.411 0.864 -21.950 1.00 96.75 92 VAL A O 1
ATOM 675 N N . PRO A 1 93 ? 1.135 2.560 -23.234 1.00 95.25 93 PRO A N 1
ATOM 676 C CA . PRO A 1 93 ? 2.430 1.942 -23.505 1.00 95.25 93 PRO A CA 1
ATOM 677 C C . PRO A 1 93 ? 3.251 1.725 -22.227 1.00 95.25 93 PRO A C 1
ATOM 679 O O . PRO A 1 93 ? 3.452 2.649 -21.435 1.00 95.25 93 PRO A O 1
ATOM 682 N N . LEU A 1 94 ? 3.771 0.507 -22.049 1.00 94.75 94 LEU A N 1
ATOM 683 C CA . LEU A 1 94 ? 4.653 0.172 -20.933 1.00 94.75 94 LEU A CA 1
ATOM 684 C C . LEU A 1 94 ? 6.080 0.666 -21.213 1.00 94.75 94 LEU A C 1
ATOM 686 O O . LEU A 1 94 ? 6.912 -0.059 -21.755 1.00 94.75 94 LEU A O 1
ATOM 690 N N . GLU A 1 95 ? 6.354 1.906 -20.818 1.00 94.56 95 GLU A N 1
ATOM 691 C CA . GLU A 1 95 ? 7.642 2.587 -21.002 1.00 94.56 95 GLU A CA 1
ATOM 692 C C . GLU A 1 95 ? 8.213 3.026 -19.641 1.00 94.56 95 GLU A C 1
ATOM 694 O O . GLU A 1 95 ? 8.126 4.205 -19.285 1.00 94.56 95 GLU A O 1
ATOM 699 N N . PRO A 1 96 ? 8.746 2.095 -18.825 1.00 95.94 96 PRO A N 1
ATOM 700 C CA . PRO A 1 96 ? 9.311 2.444 -17.528 1.00 95.94 96 PRO A CA 1
ATOM 701 C C . PRO A 1 96 ? 10.576 3.294 -17.697 1.00 95.94 96 PRO A C 1
ATOM 703 O O . PRO A 1 96 ? 11.516 2.905 -18.391 1.00 95.94 96 PRO A O 1
ATOM 706 N N . GLN A 1 97 ? 10.623 4.436 -17.016 1.00 97.88 97 GLN A N 1
ATOM 707 C CA . GLN A 1 97 ? 11.827 5.248 -16.873 1.00 97.88 97 GLN A CA 1
ATOM 708 C C . GLN A 1 97 ? 12.563 4.817 -15.610 1.00 97.88 97 GLN A C 1
ATOM 710 O O . GLN A 1 97 ? 11.998 4.869 -14.520 1.00 97.88 97 GLN A O 1
ATOM 715 N N . LEU A 1 98 ? 13.814 4.384 -15.764 1.00 97.88 98 LEU A N 1
ATOM 716 C CA . LEU A 1 98 ? 14.666 3.934 -14.666 1.00 97.88 98 LEU A CA 1
ATOM 717 C C . LEU A 1 98 ? 15.793 4.947 -14.456 1.00 97.88 98 LEU A C 1
ATOM 719 O O . LEU A 1 98 ? 16.671 5.082 -15.307 1.00 97.88 98 LEU A O 1
ATOM 723 N N . THR A 1 99 ? 15.795 5.624 -13.312 1.00 98.00 99 THR A N 1
ATOM 724 C CA . THR A 1 99 ? 16.894 6.500 -12.889 1.00 98.00 99 THR A CA 1
ATOM 725 C C . THR A 1 99 ? 17.673 5.798 -11.795 1.00 98.00 99 THR A C 1
ATOM 727 O O . THR A 1 99 ? 17.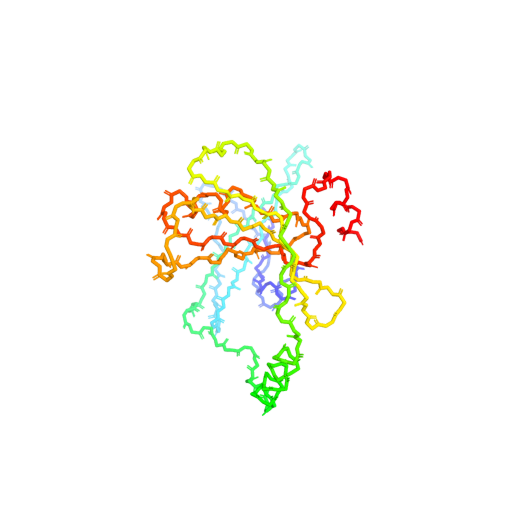085 5.380 -10.803 1.00 98.00 99 THR A O 1
ATOM 730 N N . ARG A 1 100 ? 18.992 5.639 -11.945 1.00 96.31 100 ARG A N 1
ATOM 731 C CA . ARG A 1 100 ? 19.797 4.985 -10.906 1.00 96.31 100 ARG A CA 1
ATOM 732 C C . ARG A 1 100 ? 19.664 5.743 -9.582 1.00 96.31 100 ARG A C 1
ATOM 734 O O . ARG A 1 100 ? 19.838 6.957 -9.548 1.00 96.31 100 ARG A O 1
ATOM 741 N N . ALA A 1 101 ? 19.375 5.012 -8.510 1.00 94.88 101 ALA A N 1
ATOM 742 C CA . 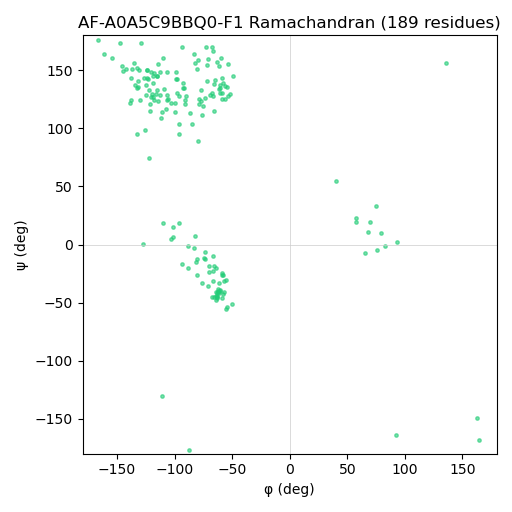ALA A 1 101 ? 19.196 5.560 -7.175 1.00 94.88 101 ALA A CA 1
ATOM 743 C C . ALA A 1 101 ? 20.132 4.837 -6.206 1.00 94.88 101 ALA A C 1
ATOM 745 O O . ALA A 1 101 ? 19.831 3.737 -5.742 1.00 94.88 101 ALA A O 1
ATOM 746 N N . ASP A 1 102 ? 21.273 5.452 -5.902 1.00 89.81 102 ASP A N 1
ATOM 747 C CA . ASP A 1 102 ? 22.181 4.918 -4.892 1.00 89.81 102 ASP A CA 1
ATOM 748 C C . ASP A 1 102 ? 21.595 5.193 -3.501 1.00 89.81 102 ASP A C 1
ATOM 750 O O . ASP A 1 102 ? 21.343 6.334 -3.115 1.00 89.81 102 ASP A O 1
ATOM 754 N N . GLN A 1 103 ? 21.328 4.121 -2.760 1.00 89.88 103 GLN A N 1
ATOM 755 C CA . GLN A 1 103 ? 20.624 4.162 -1.481 1.00 89.88 103 GLN A CA 1
ATOM 756 C C . GLN A 1 103 ? 21.504 3.581 -0.367 1.00 89.88 103 GLN A C 1
ATOM 758 O O . GLN A 1 103 ? 22.295 2.660 -0.615 1.00 89.88 103 GLN A O 1
ATOM 763 N N . PRO A 1 104 ? 21.371 4.064 0.882 1.00 85.19 104 PRO A N 1
ATOM 764 C CA . PRO A 1 104 ? 22.122 3.524 2.008 1.00 85.19 104 PRO A CA 1
ATOM 765 C C . PRO A 1 104 ? 21.949 2.005 2.159 1.00 85.19 104 PRO A C 1
ATOM 767 O O . PRO A 1 104 ? 20.845 1.467 2.079 1.00 85.19 104 PRO A O 1
ATOM 770 N N . GLY A 1 105 ? 23.052 1.294 2.404 1.00 74.25 105 GLY A N 1
ATOM 771 C CA . GLY A 1 105 ? 23.031 -0.155 2.635 1.00 74.25 105 GLY A CA 1
ATOM 772 C C . GLY A 1 105 ? 22.932 -1.023 1.373 1.00 74.25 105 GLY A C 1
ATOM 773 O O . GLY A 1 105 ? 22.738 -2.244 1.495 1.00 74.25 105 GLY A O 1
ATOM 774 N N . MET A 1 106 ? 23.079 -0.426 0.185 1.00 84.00 106 MET A N 1
ATOM 775 C CA . MET A 1 106 ? 23.350 -1.156 -1.054 1.00 84.00 106 MET A CA 1
ATOM 776 C C . MET A 1 106 ? 24.785 -1.695 -1.079 1.00 84.00 106 MET A C 1
ATOM 778 O O . MET A 1 106 ? 25.728 -1.041 -0.638 1.00 84.00 106 MET A O 1
ATOM 782 N N . LYS A 1 107 ? 24.933 -2.910 -1.607 1.00 80.38 107 LYS A N 1
ATOM 783 C CA . LYS A 1 107 ? 26.214 -3.560 -1.902 1.00 80.38 107 LYS A CA 1
ATOM 784 C C . LYS A 1 107 ? 26.381 -3.641 -3.426 1.00 80.38 107 LYS A C 1
ATOM 786 O O . LYS A 1 107 ? 25.398 -3.533 -4.153 1.00 80.38 107 LYS A O 1
ATOM 791 N N . GLY A 1 108 ? 27.614 -3.816 -3.909 1.00 86.12 108 GLY A N 1
ATOM 792 C CA . GLY A 1 108 ? 27.932 -3.795 -5.349 1.00 86.12 108 GLY A CA 1
ATOM 793 C C . GLY A 1 108 ? 27.338 -4.943 -6.179 1.00 86.12 108 GLY A C 1
ATOM 794 O O . GLY A 1 108 ? 27.384 -4.907 -7.405 1.00 86.12 108 GLY A O 1
ATOM 795 N N . ASP A 1 109 ? 26.765 -5.954 -5.530 1.00 93.81 109 ASP A N 1
ATOM 796 C CA . ASP A 1 109 ? 26.019 -7.054 -6.145 1.00 93.81 109 ASP A CA 1
ATOM 797 C C . ASP A 1 109 ? 24.550 -6.703 -6.441 1.00 93.81 109 ASP A C 1
ATOM 799 O O . ASP A 1 109 ? 23.839 -7.507 -7.044 1.00 93.81 109 ASP A O 1
ATOM 803 N N . LEU A 1 110 ? 24.093 -5.504 -6.065 1.00 95.88 110 LEU A N 1
ATOM 804 C CA . LEU A 1 110 ? 22.732 -5.021 -6.282 1.00 95.88 110 LEU A CA 1
ATOM 805 C C . LEU A 1 110 ? 22.718 -3.702 -7.056 1.00 95.88 110 LEU A C 1
ATOM 807 O O . LEU A 1 110 ? 23.593 -2.848 -6.916 1.00 95.88 110 LEU A O 1
ATOM 811 N N . GLU A 1 111 ? 21.648 -3.496 -7.811 1.00 96.19 111 GLU A N 1
ATOM 812 C CA . GLU A 1 111 ? 21.291 -2.198 -8.369 1.00 96.19 111 GLU A CA 1
ATOM 813 C C . GLU A 1 111 ? 19.879 -1.799 -7.950 1.00 96.19 111 GLU A C 1
ATOM 815 O O . GLU A 1 111 ? 19.030 -2.657 -7.704 1.00 96.19 111 GLU A O 1
ATOM 820 N N . CYS A 1 112 ? 19.660 -0.490 -7.836 1.00 97.44 112 CYS A N 1
ATOM 821 C CA . CYS A 1 112 ? 18.402 0.123 -7.440 1.00 97.44 112 CYS A CA 1
ATOM 822 C C . CYS A 1 112 ? 18.134 1.337 -8.333 1.00 97.44 112 CYS A C 1
ATOM 824 O O . CYS A 1 112 ? 19.056 2.071 -8.707 1.00 97.44 112 CYS A O 1
ATOM 826 N N . PHE A 1 113 ? 16.868 1.535 -8.669 1.00 98.06 113 PHE A N 1
ATOM 827 C CA . PHE A 1 113 ? 16.391 2.575 -9.560 1.00 98.06 113 PHE A CA 1
ATOM 828 C C . PHE A 1 113 ? 15.168 3.251 -8.951 1.00 98.06 113 PHE A C 1
ATOM 830 O O . PHE A 1 113 ? 14.283 2.562 -8.449 1.00 98.06 113 PHE A O 1
ATOM 837 N N . ASP A 1 114 ? 15.102 4.576 -9.029 1.00 98.38 114 ASP A N 1
ATOM 838 C CA . ASP A 1 114 ? 13.836 5.305 -8.977 1.00 98.38 114 ASP A CA 1
ATOM 839 C C . ASP A 1 114 ? 13.123 5.100 -10.319 1.00 98.38 114 ASP A C 1
ATOM 841 O O . ASP A 1 114 ? 13.712 5.290 -11.389 1.00 98.38 114 ASP A O 1
ATOM 845 N N . VAL A 1 115 ? 11.882 4.636 -10.256 1.00 98.19 115 VAL A N 1
ATOM 846 C CA . VAL A 1 115 ? 11.102 4.167 -11.394 1.00 98.19 115 VAL A CA 1
ATOM 847 C C . VAL A 1 115 ? 9.849 5.002 -11.544 1.00 98.19 115 VAL A C 1
ATOM 849 O O . VAL A 1 115 ? 9.066 5.136 -10.605 1.00 98.19 115 VAL A O 1
ATOM 852 N N . GLN A 1 116 ? 9.633 5.484 -12.765 1.00 98.12 116 GLN A N 1
ATOM 853 C CA . GLN A 1 116 ? 8.381 6.100 -13.190 1.00 98.12 116 GLN A CA 1
ATOM 854 C C . GLN A 1 116 ? 7.780 5.290 -14.336 1.00 98.12 116 GLN A C 1
ATOM 856 O O . GLN A 1 116 ? 8.447 5.037 -15.339 1.00 98.12 116 GLN A O 1
ATOM 861 N N . ILE A 1 117 ? 6.520 4.882 -14.205 1.00 97.75 117 ILE A N 1
ATOM 862 C CA . ILE A 1 117 ? 5.788 4.141 -15.240 1.00 97.75 117 ILE A CA 1
ATOM 863 C C . ILE A 1 117 ? 4.506 4.900 -15.546 1.00 97.75 117 ILE A C 1
ATOM 865 O O . ILE A 1 117 ? 3.747 5.231 -14.638 1.00 97.75 117 ILE A O 1
ATOM 869 N N . LYS A 1 118 ? 4.240 5.167 -16.826 1.00 96.69 118 LYS A N 1
ATOM 870 C CA . LYS A 1 118 ? 2.968 5.769 -17.242 1.00 96.69 118 LYS A CA 1
ATOM 871 C C . LYS A 1 118 ? 1.800 4.884 -16.795 1.00 96.69 118 LYS A C 1
ATOM 873 O O . LYS A 1 118 ? 1.867 3.661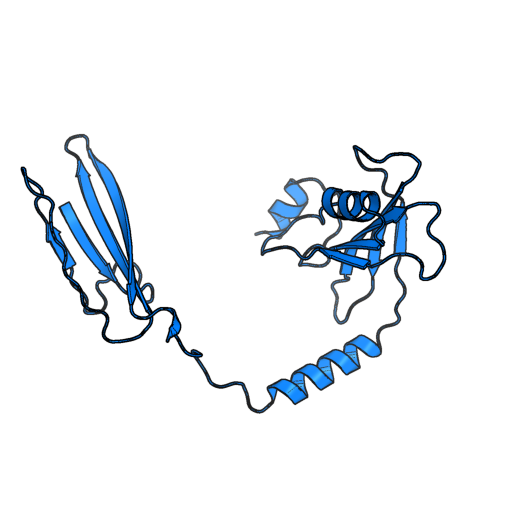 -16.909 1.00 96.69 118 LYS A O 1
ATOM 878 N N . CYS A 1 119 ? 0.736 5.511 -16.307 1.00 95.56 119 CYS A N 1
ATOM 879 C CA . CYS A 1 119 ? -0.496 4.847 -15.896 1.00 95.56 119 CYS A CA 1
ATOM 880 C C . CYS A 1 119 ? -1.697 5.540 -16.548 1.00 95.56 119 CYS A C 1
ATOM 882 O O . CYS A 1 119 ? -1.552 6.564 -17.215 1.00 95.56 119 CYS A O 1
ATOM 884 N N . LEU A 1 120 ? -2.884 4.963 -16.379 1.00 93.94 120 LEU A N 1
ATOM 885 C CA . LEU A 1 120 ? -4.128 5.611 -16.769 1.00 93.94 120 LEU A CA 1
ATOM 886 C C . LEU A 1 120 ? -4.380 6.838 -15.872 1.00 93.94 120 LEU A C 1
ATOM 888 O O . LEU A 1 120 ? -4.353 6.717 -14.650 1.00 93.94 120 LEU A O 1
ATOM 892 N N . GLY A 1 121 ? -4.672 7.989 -16.482 1.00 90.62 121 GLY A N 1
ATOM 893 C CA . GLY A 1 121 ? -4.838 9.269 -15.784 1.00 90.62 121 GLY A CA 1
ATOM 894 C C . GLY A 1 121 ? -3.539 10.077 -15.708 1.00 90.62 121 GLY A C 1
ATOM 895 O O . GLY A 1 121 ? -2.594 9.814 -16.449 1.00 90.62 121 GLY A O 1
ATOM 896 N N . ASP A 1 122 ? -3.507 11.071 -14.819 1.00 90.38 122 ASP A N 1
ATOM 897 C CA . ASP A 1 122 ? -2.398 12.036 -14.742 1.00 90.38 122 ASP A CA 1
ATOM 898 C C . ASP A 1 122 ? -1.254 11.584 -13.820 1.00 90.38 122 ASP A C 1
ATOM 900 O O . ASP A 1 122 ? -0.129 12.073 -13.928 1.00 90.38 122 ASP A O 1
ATOM 904 N N . ALA A 1 123 ? -1.523 10.645 -12.908 1.00 94.69 123 ALA A N 1
ATOM 905 C CA . ALA A 1 123 ? -0.535 10.149 -11.958 1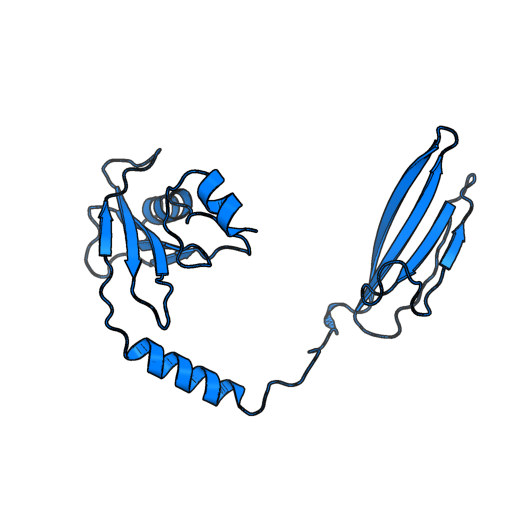.00 94.69 123 ALA A CA 1
ATOM 906 C C . ALA A 1 123 ? 0.207 8.924 -12.526 1.00 94.69 123 ALA A C 1
ATOM 908 O O . ALA A 1 123 ? -0.436 7.929 -12.877 1.00 94.69 123 ALA A O 1
ATOM 909 N N . PRO A 1 124 ? 1.550 8.941 -12.601 1.00 96.69 124 PRO A N 1
ATOM 910 C CA . PRO A 1 124 ? 2.316 7.751 -12.948 1.00 96.69 124 PRO A CA 1
ATOM 911 C C . PRO A 1 124 ? 2.317 6.746 -11.787 1.00 96.69 124 PRO A C 1
ATOM 913 O O . PRO A 1 124 ? 1.954 7.055 -10.656 1.00 96.69 124 PRO A O 1
ATOM 916 N N . VAL A 1 125 ? 2.805 5.536 -12.033 1.00 97.88 125 VAL A N 1
ATOM 917 C CA . VAL A 1 125 ? 3.333 4.694 -10.958 1.00 97.88 125 VAL A CA 1
ATOM 918 C C . VAL A 1 125 ? 4.733 5.194 -10.624 1.00 97.88 125 VAL A C 1
ATOM 920 O O . VAL A 1 125 ? 5.589 5.246 -11.506 1.00 97.88 125 VAL A O 1
ATOM 923 N N . SER A 1 126 ? 4.963 5.515 -9.354 1.00 98.19 126 SER A N 1
ATOM 924 C CA . SER A 1 126 ? 6.244 5.997 -8.837 1.00 98.19 126 SER A CA 1
ATOM 925 C C . SER A 1 126 ? 6.752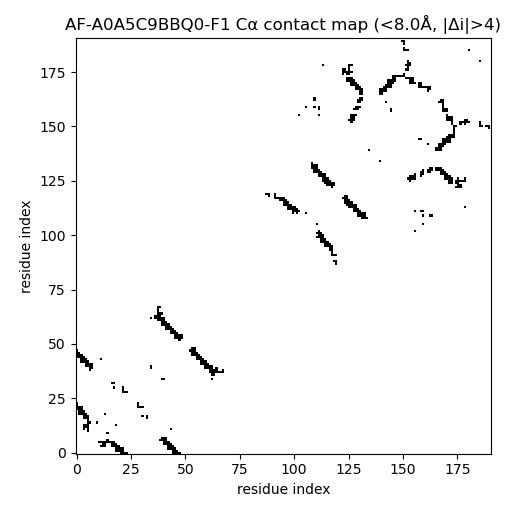 5.055 -7.747 1.00 98.19 126 SER A C 1
ATOM 927 O O . SER A 1 126 ? 6.026 4.746 -6.796 1.00 98.19 126 SER A O 1
ATOM 929 N N . GLY A 1 127 ? 7.991 4.578 -7.871 1.00 98.25 127 GLY A N 1
ATOM 930 C CA . GLY A 1 127 ? 8.522 3.562 -6.963 1.00 98.25 127 GLY A CA 1
ATOM 931 C C . GLY A 1 127 ? 10.028 3.347 -7.028 1.00 98.25 127 GLY A C 1
ATOM 932 O O . GLY A 1 127 ? 10.702 3.907 -7.880 1.00 98.25 127 GLY A O 1
ATOM 933 N N . TYR A 1 128 ? 10.551 2.492 -6.151 1.00 98.44 128 TYR A N 1
ATOM 934 C CA . TYR A 1 128 ? 11.923 1.997 -6.225 1.00 98.44 128 TYR A CA 1
ATOM 935 C C . TYR A 1 128 ? 11.964 0.544 -6.689 1.00 98.44 128 TYR A C 1
ATOM 937 O O . TYR A 1 128 ? 11.314 -0.326 -6.110 1.00 98.44 128 TYR A O 1
ATOM 945 N N . PHE A 1 129 ? 12.781 0.263 -7.700 1.00 98.25 129 PHE A N 1
ATOM 946 C CA . PHE A 1 129 ? 13.034 -1.079 -8.211 1.00 98.25 129 PHE A CA 1
ATOM 947 C C . PHE A 1 129 ? 14.468 -1.500 -7.927 1.00 98.25 129 PHE A C 1
ATOM 949 O O . PHE A 1 129 ? 15.395 -0.791 -8.306 1.00 98.25 129 PHE A O 1
ATOM 956 N N . ALA A 1 130 ? 14.667 -2.674 -7.335 1.00 97.69 130 ALA A N 1
ATOM 957 C CA . ALA A 1 130 ? 15.987 -3.242 -7.117 1.00 97.69 130 ALA A CA 1
ATOM 958 C C . ALA A 1 130 ? 16.079 -4.699 -7.579 1.00 97.69 130 ALA A C 1
ATOM 960 O O . ALA A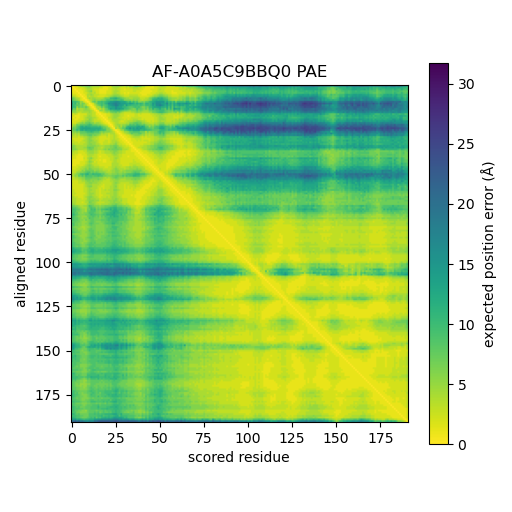 1 130 ? 15.107 -5.460 -7.530 1.00 97.69 130 ALA A O 1
ATOM 961 N N . ARG A 1 131 ? 17.282 -5.099 -8.004 1.00 97.06 131 ARG A N 1
ATOM 962 C CA . ARG A 1 131 ? 17.604 -6.479 -8.391 1.00 97.06 131 ARG A CA 1
ATOM 963 C C . ARG A 1 131 ? 19.099 -6.794 -8.220 1.00 97.06 131 ARG A C 1
ATOM 965 O O . ARG A 1 131 ? 19.911 -5.866 -8.203 1.00 97.06 131 ARG A O 1
ATOM 972 N N . PRO A 1 132 ? 19.483 -8.081 -8.154 1.00 96.31 132 PRO A N 1
ATOM 973 C CA . PRO A 1 132 ? 20.875 -8.498 -8.313 1.00 96.31 132 PRO A CA 1
ATOM 974 C C . PRO A 1 132 ? 21.440 -8.111 -9.685 1.00 96.31 132 PRO A C 1
ATOM 976 O O . PRO A 1 132 ? 20.779 -8.309 -10.707 1.00 96.31 132 PRO A O 1
ATOM 979 N N . THR A 1 133 ? 22.676 -7.610 -9.728 1.00 95.00 133 THR A N 1
ATOM 980 C CA . THR A 1 133 ? 23.328 -7.147 -10.972 1.00 95.00 133 THR A CA 1
ATOM 981 C C . THR A 1 133 ? 23.605 -8.275 -11.969 1.00 95.00 133 THR A C 1
ATOM 983 O O . THR A 1 133 ? 23.705 -8.037 -13.169 1.00 95.00 133 THR A O 1
ATOM 986 N N . ASN A 1 134 ? 23.693 -9.518 -11.495 1.00 93.75 134 ASN A N 1
ATOM 987 C CA . ASN A 1 134 ? 23.963 -10.714 -12.296 1.00 93.75 134 ASN A CA 1
ATOM 988 C C . ASN A 1 134 ? 22.706 -11.555 -12.603 1.00 93.75 134 ASN A C 1
ATOM 990 O O . ASN A 1 134 ? 22.828 -12.717 -13.006 1.00 93.75 134 ASN A O 1
ATOM 994 N N . ALA A 1 135 ? 21.506 -11.000 -12.401 1.00 94.69 135 ALA A N 1
ATOM 995 C CA . ALA A 1 135 ? 20.250 -11.685 -12.688 1.00 94.69 135 ALA A CA 1
ATOM 996 C C . ALA A 1 135 ? 20.166 -12.090 -14.171 1.00 94.69 135 ALA A C 1
ATOM 998 O O . ALA A 1 135 ? 20.279 -11.256 -15.071 1.00 94.69 135 ALA A O 1
ATOM 999 N N . LYS A 1 136 ? 19.932 -13.380 -14.437 1.00 95.69 136 LYS A N 1
ATOM 1000 C CA . LYS A 1 136 ? 19.722 -13.880 -15.801 1.00 95.69 136 LYS A CA 1
ATOM 1001 C C . LYS A 1 136 ? 18.264 -13.646 -16.221 1.00 95.69 136 LYS A C 1
ATOM 1003 O O . LYS A 1 136 ? 17.370 -13.577 -15.371 1.00 95.69 136 LYS A O 1
ATOM 1008 N N . PRO A 1 137 ? 17.972 -13.564 -17.530 1.00 96.06 137 PRO A N 1
ATOM 1009 C CA . PRO A 1 137 ? 16.595 -13.499 -18.001 1.00 96.06 137 PRO A CA 1
ATOM 1010 C C . PRO A 1 137 ? 15.750 -14.635 -17.412 1.00 96.06 137 PRO A C 1
ATOM 1012 O O . PRO A 1 137 ? 16.145 -15.798 -17.474 1.00 96.06 137 PRO A O 1
ATOM 1015 N N . LYS A 1 138 ? 14.586 -14.286 -16.846 1.00 95.81 138 LYS A N 1
ATOM 1016 C CA . LYS A 1 138 ? 13.614 -15.231 -16.262 1.00 95.81 138 LYS A CA 1
ATOM 1017 C C . LYS A 1 138 ? 14.172 -16.119 -15.134 1.00 95.81 138 LYS A C 1
ATOM 1019 O O . LYS A 1 138 ? 13.617 -17.181 -14.880 1.00 95.81 138 LYS A O 1
ATOM 1024 N N . SER A 1 139 ? 15.255 -15.713 -14.462 1.00 97.56 139 SER A N 1
ATOM 1025 C CA . SER A 1 139 ? 15.878 -16.544 -13.421 1.00 97.56 139 SER A CA 1
ATOM 1026 C C . SER A 1 139 ? 15.398 -16.265 -12.003 1.00 97.56 139 SER A C 1
ATOM 1028 O O . SER A 1 139 ? 15.683 -17.067 -11.120 1.00 97.56 139 SER A O 1
ATOM 1030 N N . LEU A 1 140 ? 14.745 -15.125 -11.764 1.00 98.06 140 LEU A N 1
ATOM 1031 C CA . LEU A 1 140 ? 14.360 -14.681 -10.425 1.00 98.06 140 LEU A CA 1
ATOM 1032 C C . LEU A 1 140 ? 12.834 -14.548 -10.305 1.00 98.06 140 LEU A C 1
ATOM 1034 O O . LEU A 1 140 ? 12.194 -14.115 -11.269 1.00 98.06 140 LEU A O 1
ATOM 1038 N N . PRO A 1 141 ? 12.251 -14.860 -9.133 1.00 98.31 141 PRO A N 1
ATOM 1039 C CA . PRO A 1 141 ? 10.885 -14.462 -8.811 1.00 98.31 141 PRO A CA 1
ATOM 1040 C C . PRO A 1 141 ? 10.774 -12.933 -8.677 1.00 98.31 141 PRO A C 1
ATOM 1042 O O . PRO A 1 141 ? 11.782 -12.229 -8.570 1.00 98.31 141 PRO A O 1
ATOM 1045 N N . ALA A 1 142 ? 9.542 -12.422 -8.655 1.00 98.38 142 ALA A N 1
ATOM 1046 C CA . ALA A 1 142 ? 9.252 -11.005 -8.458 1.00 98.38 142 ALA A CA 1
ATOM 1047 C C . ALA A 1 142 ? 8.424 -10.769 -7.189 1.00 98.38 142 ALA A C 1
ATOM 1049 O O . ALA A 1 142 ? 7.585 -11.596 -6.831 1.00 98.38 142 ALA A O 1
ATOM 1050 N N . ILE A 1 143 ? 8.641 -9.625 -6.543 1.00 98.56 143 ILE A N 1
ATOM 1051 C CA . ILE A 1 143 ? 7.859 -9.140 -5.405 1.00 98.56 143 ILE A CA 1
ATOM 1052 C C . ILE A 1 143 ? 7.464 -7.678 -5.628 1.00 98.56 143 ILE A C 1
ATOM 1054 O O . ILE A 1 143 ? 8.281 -6.862 -6.062 1.00 98.56 143 ILE A O 1
ATOM 1058 N N . LEU A 1 144 ? 6.200 -7.367 -5.336 1.00 98.50 144 LEU A N 1
ATOM 1059 C CA . LEU A 1 144 ? 5.644 -6.018 -5.353 1.00 98.50 144 LEU A CA 1
ATOM 1060 C C . LEU A 1 144 ? 5.241 -5.625 -3.931 1.00 98.50 144 LEU A C 1
ATOM 1062 O O . LEU A 1 144 ? 4.425 -6.304 -3.308 1.00 98.50 144 LEU A O 1
ATOM 1066 N N . TRP A 1 145 ? 5.788 -4.518 -3.444 1.00 98.25 145 TRP A N 1
ATOM 1067 C CA . TRP A 1 145 ? 5.450 -3.936 -2.152 1.00 98.25 145 TRP A CA 1
ATOM 1068 C C . TRP A 1 145 ? 4.474 -2.781 -2.359 1.00 98.25 145 TRP A C 1
ATOM 1070 O O . TRP A 1 145 ? 4.772 -1.819 -3.070 1.00 98.25 145 TRP A O 1
ATOM 1080 N N . VAL A 1 146 ? 3.307 -2.888 -1.728 1.00 96.94 146 VAL A N 1
ATOM 1081 C CA . VAL A 1 146 ? 2.268 -1.854 -1.733 1.00 96.94 146 VAL A CA 1
ATOM 1082 C C . VAL A 1 146 ? 2.074 -1.305 -0.329 1.00 96.94 146 VAL A C 1
ATOM 1084 O O . VAL A 1 146 ? 2.217 -2.007 0.671 1.00 96.94 146 VAL A O 1
ATOM 1087 N N . HIS A 1 147 ? 1.787 -0.014 -0.260 1.00 93.19 147 HIS A N 1
ATOM 1088 C CA . HIS A 1 147 ? 1.787 0.756 0.975 1.00 93.19 147 HIS A CA 1
ATOM 1089 C C . HIS A 1 147 ? 0.373 0.921 1.533 1.00 93.19 147 HIS A C 1
ATOM 1091 O O . HIS A 1 147 ? -0.590 1.039 0.782 1.00 93.19 147 HIS A O 1
ATOM 1097 N N . GLY A 1 148 ? 0.255 0.991 2.863 1.00 90.50 148 GLY A N 1
ATOM 1098 C CA . GLY A 1 148 ? -0.959 1.502 3.507 1.00 90.50 148 GLY A CA 1
ATOM 1099 C C . GLY A 1 148 ? -1.150 3.001 3.244 1.00 90.50 148 GLY A C 1
ATOM 1100 O O . GLY A 1 148 ? -0.223 3.665 2.769 1.00 90.50 148 GLY A O 1
ATOM 1101 N N . ALA A 1 149 ? -2.323 3.533 3.598 1.00 89.88 149 ALA A N 1
ATOM 1102 C CA . ALA A 1 149 ? -2.696 4.929 3.359 1.00 89.88 149 ALA A CA 1
ATOM 1103 C C . ALA A 1 149 ? -1.624 5.939 3.821 1.00 89.88 149 ALA A C 1
ATOM 1105 O O . ALA A 1 149 ? -0.935 5.732 4.826 1.00 89.88 149 ALA A O 1
ATOM 1106 N N . GLY A 1 150 ? -1.484 7.034 3.075 1.00 91.25 150 GLY A N 1
ATOM 1107 C CA . GLY A 1 150 ? -0.638 8.171 3.430 1.00 91.25 150 GLY A CA 1
ATOM 1108 C C . GLY A 1 1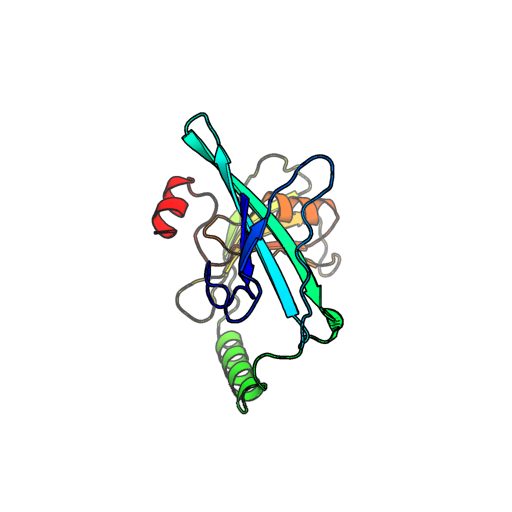50 ? 0.197 8.699 2.266 1.00 91.25 150 GLY A C 1
ATOM 1109 O O . GLY A 1 150 ? 0.524 7.975 1.328 1.00 91.25 150 GLY A O 1
ATOM 1110 N N . VAL A 1 151 ? 0.586 9.966 2.376 1.00 95.50 151 VAL A N 1
ATOM 1111 C CA . VAL A 1 151 ? 1.343 10.700 1.361 1.00 95.50 151 VAL A CA 1
ATOM 1112 C C . VAL A 1 151 ? 2.826 10.653 1.720 1.00 95.50 151 VAL A C 1
ATOM 1114 O O . VAL A 1 151 ? 3.266 11.295 2.669 1.00 95.50 151 VAL A O 1
ATOM 1117 N N . ARG A 1 152 ? 3.598 9.817 1.022 1.00 95.56 152 ARG A N 1
ATOM 1118 C CA . ARG A 1 152 ? 5.037 9.623 1.271 1.00 95.56 152 ARG A CA 1
ATOM 1119 C C . ARG A 1 152 ? 5.746 8.988 0.077 1.00 95.56 152 ARG A C 1
ATOM 1121 O O . ARG A 1 152 ? 5.105 8.374 -0.774 1.00 95.56 152 ARG A O 1
ATOM 1128 N N . SER A 1 153 ? 7.075 9.082 0.071 1.00 96.69 153 SER A N 1
ATOM 1129 C CA . SER A 1 153 ? 7.949 8.338 -0.846 1.00 96.69 153 SER A CA 1
ATOM 1130 C C . SER A 1 153 ? 7.688 6.829 -0.795 1.00 96.69 153 SER A C 1
ATOM 1132 O O . SER A 1 153 ? 7.323 6.278 0.247 1.00 96.69 153 SER A O 1
ATOM 1134 N N . SER A 1 154 ? 8.020 6.143 -1.888 1.00 97.00 154 SER A N 1
ATOM 1135 C CA . SER A 1 154 ? 8.275 4.702 -1.877 1.00 97.00 154 SER A CA 1
ATOM 1136 C C . SER A 1 154 ? 9.460 4.374 -0.957 1.00 97.00 154 SER A C 1
ATOM 1138 O O . SER A 1 154 ? 10.346 5.210 -0.735 1.00 97.00 154 SER A O 1
ATOM 1140 N N . ALA A 1 155 ? 9.477 3.154 -0.418 1.00 95.44 155 ALA A N 1
ATOM 1141 C CA . ALA A 1 155 ? 10.497 2.657 0.492 1.00 95.44 155 ALA A CA 1
ATOM 1142 C C . ALA A 1 155 ? 11.574 1.853 -0.257 1.00 95.44 155 ALA A C 1
ATOM 1144 O O . ALA A 1 155 ? 11.469 0.636 -0.424 1.00 95.44 155 ALA A O 1
ATOM 1145 N N . ALA A 1 156 ? 12.679 2.513 -0.623 1.00 95.94 156 ALA A N 1
ATOM 1146 C CA . ALA A 1 156 ? 13.827 1.854 -1.259 1.00 95.94 156 ALA A CA 1
ATOM 1147 C C . ALA A 1 156 ? 14.379 0.669 -0.442 1.00 95.94 156 ALA A C 1
ATOM 1149 O O . ALA A 1 156 ? 14.869 -0.307 -1.009 1.00 95.94 156 ALA A O 1
ATOM 1150 N N . GLY A 1 157 ? 14.265 0.724 0.890 1.00 95.50 157 GLY A N 1
ATOM 1151 C CA . GLY A 1 157 ? 14.670 -0.364 1.781 1.00 95.50 157 GLY A CA 1
ATOM 1152 C C . GLY A 1 157 ? 13.969 -1.694 1.476 1.00 95.50 157 GLY A C 1
ATOM 1153 O O . GLY A 1 157 ? 14.639 -2.726 1.445 1.00 95.50 157 GLY A O 1
ATOM 1154 N N . ASN A 1 158 ? 12.667 -1.671 1.168 1.00 96.38 158 ASN A N 1
ATOM 1155 C CA . ASN A 1 158 ? 11.898 -2.868 0.804 1.00 96.38 158 ASN A CA 1
ATOM 1156 C C . ASN A 1 158 ? 12.356 -3.429 -0.546 1.00 96.38 158 ASN A C 1
ATOM 1158 O O . ASN A 1 158 ? 12.614 -4.630 -0.677 1.00 96.38 158 ASN A O 1
ATOM 1162 N N . ALA A 1 159 ? 12.535 -2.545 -1.535 1.00 97.19 159 ALA A N 1
ATOM 1163 C CA . ALA A 1 159 ? 13.067 -2.911 -2.842 1.00 97.19 159 ALA A CA 1
ATOM 1164 C C . ALA A 1 159 ? 14.418 -3.636 -2.679 1.00 97.19 159 ALA A C 1
ATOM 1166 O O . ALA A 1 159 ? 14.571 -4.790 -3.086 1.00 97.19 159 ALA A O 1
ATOM 1167 N N . ILE A 1 160 ? 15.362 -3.018 -1.965 1.00 96.75 160 ILE A N 1
ATOM 1168 C CA . ILE A 1 160 ? 16.693 -3.578 -1.692 1.00 96.75 160 ILE A CA 1
ATOM 1169 C C . ILE A 1 160 ? 16.605 -4.897 -0.915 1.00 96.75 160 ILE A C 1
ATOM 1171 O O . ILE A 1 160 ? 17.359 -5.826 -1.204 1.00 96.75 160 ILE A O 1
ATOM 1175 N N . GLN A 1 161 ? 15.706 -5.012 0.066 1.00 95.88 161 GLN A N 1
ATOM 1176 C CA . GLN A 1 161 ? 15.538 -6.235 0.848 1.00 95.88 161 GLN A CA 1
ATOM 1177 C C . GLN A 1 161 ? 15.077 -7.405 -0.023 1.00 95.88 161 GLN A C 1
ATOM 1179 O O . GLN A 1 161 ? 15.666 -8.480 0.071 1.00 95.88 161 GLN A O 1
ATOM 1184 N N . GLY A 1 162 ? 14.082 -7.214 -0.892 1.00 96.56 162 GLY A N 1
ATOM 1185 C CA . GLY A 1 162 ? 13.665 -8.260 -1.831 1.00 96.56 162 GLY A CA 1
ATOM 1186 C C . GLY A 1 162 ? 14.798 -8.657 -2.784 1.00 96.56 162 GLY A C 1
ATOM 1187 O O . GLY A 1 162 ? 15.059 -9.843 -2.978 1.00 96.56 162 GLY A O 1
ATOM 1188 N N . ALA A 1 163 ? 15.558 -7.680 -3.290 1.00 96.56 163 ALA A N 1
ATOM 1189 C CA . ALA A 1 163 ? 16.714 -7.939 -4.149 1.00 96.56 163 ALA A CA 1
ATOM 1190 C C . ALA A 1 163 ? 17.818 -8.746 -3.441 1.00 96.56 163 ALA A C 1
ATOM 1192 O O . ALA A 1 163 ? 18.347 -9.695 -4.019 1.00 96.56 163 ALA A O 1
ATOM 1193 N N . LYS A 1 164 ? 18.104 -8.448 -2.163 1.00 95.50 164 LYS A N 1
ATOM 1194 C CA . LYS A 1 164 ? 19.028 -9.228 -1.310 1.00 95.50 164 LYS A CA 1
ATOM 1195 C C . LYS A 1 164 ? 18.616 -10.695 -1.163 1.00 95.50 164 LYS A C 1
ATOM 1197 O O . LYS A 1 164 ? 19.477 -11.540 -0.951 1.00 95.50 164 LYS A O 1
ATOM 1202 N N . HIS A 1 165 ? 17.326 -10.997 -1.298 1.00 95.94 165 HIS A N 1
ATOM 1203 C CA . HIS A 1 165 ? 16.785 -12.357 -1.256 1.00 95.94 165 HIS A CA 1
ATOM 1204 C C . HIS A 1 165 ? 16.596 -12.966 -2.656 1.00 95.94 165 HIS A C 1
ATOM 1206 O O . HIS A 1 165 ? 15.859 -13.936 -2.815 1.00 95.94 165 HIS A O 1
ATOM 1212 N N . GLY A 1 166 ? 17.264 -12.417 -3.677 1.00 96.06 166 GLY A N 1
ATOM 1213 C CA . GLY A 1 166 ? 17.263 -12.977 -5.027 1.00 96.06 166 GLY A CA 1
ATOM 1214 C C . GLY A 1 166 ? 15.965 -12.736 -5.797 1.00 96.06 166 GLY A C 1
ATOM 1215 O O . GLY A 1 166 ? 15.569 -13.585 -6.589 1.00 96.06 166 GLY A O 1
ATOM 1216 N N . MET A 1 167 ? 15.292 -11.603 -5.577 1.00 97.94 167 MET A N 1
ATOM 1217 C CA . MET A 1 167 ? 14.049 -11.246 -6.275 1.00 97.94 167 MET A CA 1
ATOM 1218 C C . MET A 1 167 ? 14.219 -10.011 -7.168 1.00 97.94 167 MET A C 1
ATOM 1220 O O . MET A 1 167 ? 15.054 -9.145 -6.908 1.00 97.94 167 MET A O 1
ATOM 1224 N N . LEU A 1 168 ? 13.377 -9.897 -8.196 1.00 98.38 168 LEU A N 1
ATOM 1225 C CA . LEU A 1 168 ? 13.051 -8.615 -8.822 1.00 98.38 168 LEU A CA 1
ATOM 1226 C C . LEU A 1 168 ? 12.077 -7.889 -7.889 1.00 98.38 168 LEU A C 1
ATOM 1228 O O . LEU A 1 168 ? 10.957 -8.356 -7.696 1.00 98.38 168 LEU A O 1
ATOM 1232 N N . SER A 1 169 ? 12.499 -6.793 -7.269 1.00 98.19 169 SER A N 1
ATOM 1233 C CA . SER A 1 169 ? 11.773 -6.209 -6.139 1.00 98.19 169 SER A CA 1
ATOM 1234 C C . SER A 1 169 ? 11.375 -4.771 -6.435 1.00 98.19 169 SER A C 1
ATOM 1236 O O . SER A 1 169 ? 12.244 -3.919 -6.603 1.00 98.19 169 SER A O 1
ATOM 1238 N N . LEU A 1 170 ? 10.072 -4.508 -6.517 1.00 98.62 170 LEU A N 1
ATOM 1239 C CA . LEU A 1 170 ? 9.508 -3.184 -6.779 1.00 98.62 170 LEU A CA 1
ATOM 1240 C C . LEU A 1 170 ? 8.665 -2.744 -5.582 1.00 98.62 170 LEU A C 1
ATOM 1242 O O . LEU A 1 170 ? 7.736 -3.441 -5.194 1.00 98.62 170 LEU A O 1
ATOM 1246 N N . ASP A 1 171 ? 8.970 -1.589 -5.011 1.00 98.44 171 ASP A N 1
ATOM 1247 C CA . ASP A 1 171 ? 8.134 -0.907 -4.024 1.00 98.44 171 ASP A CA 1
ATOM 1248 C C . ASP A 1 171 ? 7.536 0.337 -4.685 1.00 98.44 171 ASP A C 1
ATOM 1250 O O . ASP A 1 171 ? 8.258 1.050 -5.375 1.00 98.44 171 ASP A O 1
ATOM 1254 N N . ILE A 1 172 ? 6.234 0.587 -4.527 1.00 98.50 172 ILE A N 1
ATOM 1255 C CA . ILE A 1 172 ? 5.560 1.760 -5.108 1.00 98.50 172 ILE A CA 1
ATOM 1256 C C . ILE A 1 172 ? 4.855 2.568 -4.024 1.00 98.50 172 ILE A C 1
ATOM 1258 O O . ILE A 1 172 ? 4.282 2.005 -3.087 1.00 98.50 172 ILE A O 1
ATOM 1262 N N . ASN A 1 173 ? 4.861 3.894 -4.164 1.00 97.31 173 ASN A N 1
ATOM 1263 C CA . ASN A 1 173 ? 4.010 4.733 -3.327 1.00 97.31 173 ASN A CA 1
ATOM 1264 C C . ASN A 1 173 ? 2.564 4.748 -3.847 1.00 97.31 173 ASN A C 1
ATOM 1266 O O . ASN A 1 173 ? 2.296 4.439 -5.007 1.00 97.31 173 ASN A O 1
ATOM 1270 N N . ALA A 1 174 ? 1.622 5.103 -2.970 1.00 95.69 174 ALA A N 1
ATOM 1271 C CA . ALA A 1 174 ? 0.188 4.981 -3.237 1.00 95.69 174 ALA A CA 1
ATOM 1272 C C . ALA A 1 174 ? -0.373 6.019 -4.228 1.00 95.69 174 ALA A C 1
ATOM 1274 O O . ALA A 1 174 ? -1.511 5.874 -4.670 1.00 95.69 174 ALA A O 1
ATOM 1275 N N . HIS A 1 175 ? 0.390 7.068 -4.550 1.00 95.38 175 HIS A N 1
ATOM 1276 C CA . HIS A 1 175 ? -0.143 8.278 -5.188 1.00 95.38 175 HIS A CA 1
ATOM 1277 C C . HIS A 1 175 ? 0.589 8.695 -6.467 1.00 95.38 175 HIS A C 1
ATOM 1279 O O . HIS A 1 175 ? 0.245 9.719 -7.049 1.00 95.38 175 HIS A O 1
ATOM 1285 N N . GLY A 1 176 ? 1.611 7.952 -6.898 1.00 95.50 176 GLY A N 1
ATOM 1286 C CA . GLY A 1 176 ? 2.410 8.349 -8.058 1.00 95.50 176 GLY A CA 1
ATOM 1287 C C . GLY A 1 176 ? 3.284 9.578 -7.816 1.00 95.50 176 GLY A C 1
ATOM 1288 O O . GLY A 1 176 ? 3.707 10.233 -8.764 1.00 95.50 176 GLY A O 1
ATOM 1289 N N . ILE A 1 177 ? 3.548 9.919 -6.553 1.00 96.12 177 ILE A N 1
ATOM 1290 C CA . ILE A 1 177 ? 4.291 11.132 -6.198 1.00 96.12 177 ILE A CA 1
ATOM 1291 C C . ILE A 1 177 ? 5.802 10.919 -6.358 1.00 96.12 177 ILE A C 1
ATOM 1293 O O . ILE A 1 177 ? 6.274 9.791 -6.193 1.00 96.12 177 ILE A O 1
ATOM 1297 N N . PRO A 1 178 ? 6.595 11.960 -6.664 1.00 96.94 178 PRO A N 1
ATOM 1298 C CA . PRO A 1 178 ? 8.047 11.833 -6.771 1.00 96.94 178 PRO A CA 1
ATOM 1299 C C . PRO A 1 178 ? 8.681 11.270 -5.494 1.00 96.94 178 PRO A C 1
ATOM 1301 O O . PRO A 1 178 ? 8.343 11.700 -4.393 1.00 96.94 178 PRO A O 1
ATOM 1304 N N . ASN A 1 179 ? 9.619 10.333 -5.646 1.00 97.25 179 ASN A N 1
ATOM 1305 C CA . ASN A 1 179 ? 10.331 9.729 -4.523 1.00 97.25 179 ASN A CA 1
ATOM 1306 C C . ASN A 1 179 ? 11.514 10.594 -4.061 1.00 97.25 179 ASN A C 1
ATOM 1308 O O . ASN A 1 179 ? 11.977 11.494 -4.763 1.00 97.25 179 ASN A O 1
ATOM 1312 N N . GLY A 1 180 ? 12.018 10.314 -2.854 1.00 95.00 180 GLY A N 1
ATOM 1313 C CA . GLY A 1 180 ? 13.273 10.900 -2.357 1.00 95.00 180 GLY A CA 1
ATOM 1314 C C . GLY A 1 180 ? 13.238 12.410 -2.085 1.00 95.00 180 GLY A C 1
ATOM 1315 O O . GLY A 1 180 ? 14.284 13.014 -1.857 1.00 95.00 180 GLY A O 1
ATOM 1316 N N . LYS A 1 181 ? 12.056 13.036 -2.107 1.00 96.50 181 LYS A N 1
ATOM 1317 C CA . LYS A 1 181 ? 11.869 14.432 -1.690 1.00 96.50 181 LYS A CA 1
ATOM 1318 C C . LYS A 1 181 ? 12.000 14.604 -0.164 1.00 96.50 181 LYS A C 1
ATOM 1320 O O . LYS A 1 181 ? 11.856 13.616 0.559 1.00 96.50 181 LYS A O 1
ATOM 1325 N N . PRO A 1 182 ? 12.262 15.832 0.329 1.00 95.88 182 PRO A N 1
ATOM 1326 C CA . PRO A 1 182 ? 12.229 16.147 1.759 1.00 95.88 182 PRO A CA 1
ATOM 1327 C C . PRO A 1 182 ? 10.852 15.895 2.389 1.00 95.88 182 PRO A C 1
ATOM 1329 O O . PRO A 1 182 ? 9.843 15.855 1.688 1.00 95.88 182 PRO A O 1
ATOM 1332 N N . ASN A 1 183 ? 10.794 15.757 3.714 1.00 94.06 183 ASN A N 1
ATOM 1333 C CA . ASN A 1 183 ? 9.542 15.475 4.427 1.00 94.06 183 ASN A CA 1
ATOM 1334 C C . ASN A 1 183 ? 8.499 16.586 4.244 1.00 94.06 183 ASN A C 1
ATOM 1336 O O . ASN A 1 183 ? 7.305 16.304 4.164 1.00 94.06 183 ASN A O 1
ATOM 1340 N N . GLU A 1 184 ? 8.955 17.830 4.127 1.00 96.69 184 GLU A N 1
ATOM 1341 C CA . GLU A 1 184 ? 8.125 19.019 3.945 1.00 96.69 184 GLU A CA 1
ATOM 1342 C C . GLU A 1 184 ? 7.303 18.932 2.654 1.00 96.69 184 GLU A C 1
ATOM 1344 O O . GLU A 1 184 ? 6.115 19.237 2.664 1.00 96.69 184 GLU A O 1
ATOM 1349 N N . PHE A 1 185 ? 7.891 18.401 1.575 1.00 97.12 185 PHE A N 1
ATOM 1350 C CA . PHE A 1 185 ? 7.194 18.187 0.303 1.00 97.12 185 PHE A CA 1
ATOM 1351 C C . PHE A 1 185 ? 5.964 17.285 0.469 1.00 97.12 185 PHE A C 1
ATOM 1353 O O . PHE A 1 185 ? 4.901 17.560 -0.080 1.00 97.12 185 PHE A O 1
ATOM 1360 N N . TYR A 1 186 ? 6.085 16.202 1.241 1.00 96.62 186 TYR A N 1
ATOM 1361 C CA . TYR A 1 186 ? 4.960 15.294 1.472 1.00 96.62 186 TYR A CA 1
ATOM 1362 C C . TYR A 1 186 ? 3.945 15.865 2.465 1.00 96.62 186 TYR A C 1
ATOM 1364 O O . TYR A 1 186 ? 2.748 15.608 2.331 1.00 96.62 186 TYR A O 1
ATOM 1372 N N . ALA A 1 187 ? 4.410 16.642 3.446 1.00 95.50 187 ALA A N 1
ATOM 1373 C CA . ALA A 1 187 ? 3.537 17.327 4.392 1.00 95.50 187 ALA A CA 1
ATOM 1374 C C . ALA A 1 187 ? 2.636 18.349 3.682 1.00 95.50 187 ALA A C 1
ATOM 1376 O O . ALA A 1 187 ? 1.444 18.400 3.961 1.00 95.50 187 ALA A O 1
ATOM 1377 N N . GLU A 1 188 ? 3.174 19.102 2.720 1.00 95.69 188 GLU A N 1
ATOM 1378 C CA . GLU A 1 188 ? 2.401 20.048 1.906 1.00 95.69 188 GLU A CA 1
ATOM 1379 C C . GLU A 1 188 ? 1.321 19.357 1.063 1.00 95.69 188 GLU A C 1
ATOM 1381 O O . GLU A 1 188 ? 0.213 19.870 0.954 1.00 95.69 188 GLU A O 1
ATOM 1386 N N . LEU A 1 189 ? 1.612 18.172 0.521 1.00 93.50 189 LEU A N 1
ATOM 1387 C CA . LEU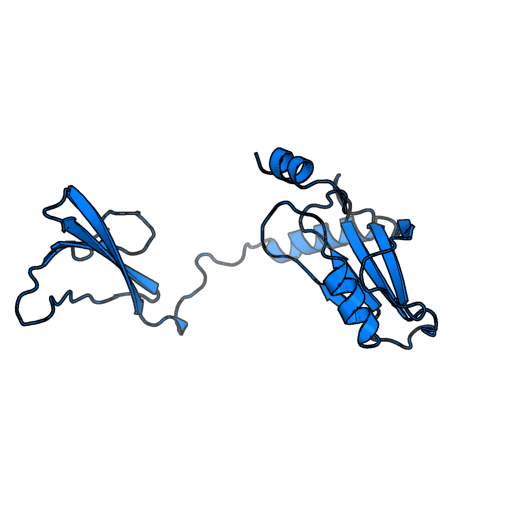 A 1 189 ? 0.657 17.367 -0.250 1.00 93.50 189 LEU A CA 1
ATOM 1388 C C . LEU A 1 189 ? -0.408 16.663 0.609 1.00 93.50 189 LEU A C 1
ATOM 1390 O O . LEU A 1 189 ? -1.352 16.096 0.064 1.00 93.50 189 LEU A O 1
ATOM 1394 N N . SER A 1 190 ? -0.233 16.638 1.931 1.00 88.06 190 SER A N 1
ATOM 1395 C CA . SER A 1 190 ? -1.168 15.997 2.867 1.00 88.06 190 SER A CA 1
ATOM 1396 C C . SER A 1 190 ? -2.286 16.931 3.345 1.00 88.06 190 SER A C 1
ATOM 1398 O O . SER A 1 190 ? -3.118 16.490 4.141 1.00 88.06 190 SER A O 1
ATOM 1400 N N . ASN A 1 191 ? -2.279 18.194 2.904 1.00 64.94 191 ASN A N 1
ATOM 1401 C CA . ASN A 1 191 ? -3.184 19.255 3.350 1.00 64.94 191 ASN A CA 1
ATOM 1402 C C . ASN A 1 191 ? -4.347 19.503 2.387 1.00 64.94 191 ASN A C 1
ATOM 1404 O O . ASN A 1 191 ? -4.129 19.450 1.157 1.00 64.94 191 ASN A O 1
#

Secondary structure (DSSP, 8-state):
-EEEEE-SSSTTS-TTS-EEE---SSS--------SSSEEEEEEEEEE-TTS-EEEEEEEEEESGGG---SSPPPTTHHHHHHHHHHHHHTS----EEEE---TT--TTEEEEEEEE--SSSPPEEEEEEEETTPPTT-S-EEEE-PPSSS----HHHHHHHHHTT-EEEEE-TT-PPSS--HHHHHHHT-

Nearest PDB structures (foldseek):
  1ods-assembly1_A  TM=8.864E-01  e=6.920E-06  Bacillus subtilis
  3fyu-assembly2_H  TM=8.277E-01  e=3.258E-05  Bacillus pumilus
  7xmj-assembly1_A  TM=8.239E-01  e=4.152E-04  Lactococcus lactis subsp. lactis KF147
  5hfn-assembly1_B  TM=7.809E-01  e=9.008E-04  Thermotoga maritima MSB8
  3fcy-assembly1_A  TM=7.860E-01  e=8.523E-04  Thermoanaerobacterium saccharolyticum JW/SL-YS485

Radius of gyration: 25.72 Å; Cα contacts (8 Å, |Δi|>4): 346; chains: 1; bounding box: 58×37×71 Å

Solvent-accessible surface area (backbone atoms only — not comparable to full-atom values): 11284 Å² total; per-residue (Å²): 73,38,37,34,24,25,64,77,84,48,82,96,39,31,88,90,46,64,61,51,75,45,70,68,71,101,54,84,58,82,85,86,84,81,73,92,53,51,39,57,38,38,40,41,36,40,36,81,41,97,89,71,49,77,46,76,49,76,49,78,50,74,27,60,61,92,64,53,72,77,96,64,81,82,62,94,52,53,68,59,52,52,52,50,52,51,54,59,40,70,70,53,69,91,61,72,44,74,42,82,42,94,57,92,91,70,53,93,64,49,47,39,22,43,32,42,29,72,47,74,75,90,47,32,48,18,26,20,38,13,28,43,71,82,68,55,90,91,68,51,59,76,48,79,46,78,61,74,92,70,70,57,52,34,52,52,66,58,5,47,52,36,14,76,72,59,19,42,10,35,14,35,28,80,69,27,53,78,60,87,63,60,71,64,64,33,56,61,71,68,107

Mean predicted aligned error: 7.04 Å

Sequence (191 aa):
MKFVVNDFLKSGEAGGFPAGSVMTTEQPGVVAVTGKQPGFLQCQVSFDAPDGKKLQAVAGAGFSPTKIGLSLPVPDDFDAFWTIQKKLLAAVPLEPQLTRADQPGMKGDLECFDVQIKCLGDAPVSGYFARPTNAKPKSLPAILWVHGAGVRSSAAGNAIQGAKHGMLSLDINAHGIPNGKPNEFYAELSN

Foldseek 3Di:
DWKAKDQVPDPPHNPPHDTGDFDDDVDDTDDDDDDPDFGKMKMKDWDQDPVRDIDIDIDMDTDPPVRDDDPDDDDPCNVVVVVVQVVQFVPFDFDKDWAWDDDPPDDPQKTKTFIWTPGPDDATWTWMWMAGPPDDVPRAAADEAEDDDAQAAWDNVQNRVQRVVHYGYITTYPTNDYHPDDPVVRVVVRD

=== Feature glossary ===
A reading guide for the features in this record.

Start from the sequence.

  · Sequence gives the chain of amino acids in standard one-letter code (A=alanine, C=cysteine, …, Y=tyrosine), read N→C. It is the only feature that is directly encoded by the gene; all structural features are derived from the folded form of this sequence.

Fold it, and you get atomic coordinates and the backbone conformation that goes with them.

  · The mmCIF table is the protein's shape written out atom by atom. For each backbone N, Cα, C, and carbonyl O, it records an (x, y, z) coordinate triple in Å plus the residue type, chain letter, and residue number.

  · Backbone dihedral angles. Every residue except chain termini has a φ (preceding-C → N → Cα → C) and a ψ (N → Cα → C → next-N). They are reported in degrees following the IUPAC sign convention. Secondary structure is essentially a statement about which (φ, ψ) basin each residue occupies.

  · DSSP 8-state secondary structure assigns each residue one of H (α-helix), G (3₁₀-helix), I (π-helix), E (extended β-strand), B (isolated β-bridge), T (hydrogen-bonded turn), S (bend), or '-' (coil). The assignment is computed from backbone hydrogen-bond geometry via the Kabsch–Sander algorithm.

  · P-SEA three-state annotation labels each residue as helix, strand, or coil based purely on the geometry of the Cα trace. It serves as a fallback when the full backbone (and thus DSSP) is unavailable.

Summarize the fold with a handful of shape descriptors and a per-residue structural alphabet.

  · Radius of gyration (Rg) is the root-mean-square distance of Cα atoms from their centroid — a single number for overall size and compactness. A globular domain of N residues has Rg ≈ 2.2·N^0.38 Å; an extended or disordered chain has a much larger Rg. The Cα contact count is the number of residue pairs whose Cα atoms are within 8 Å and are more than four positions apart in sequence — a standard proxy for tertiary packing density. The bounding box is the smallest axis-aligned box enclosing all Cα atoms.

  · Foldseek's 3Di representation compresses backbone geometry into a per-residue letter drawn from a learned twenty-state alphabet. It captures the tertiary interaction pattern around each residue — which residues are packed against it in space, regardless of where they are in sequence.

  · Accessible surface area quantifies burial. A residue with SASA near zero is packed into the hydrophobic core; one with SASA >100 Å² sits on the surface. Computed here via the Shrake–Rupley numerical algorithm with a 1.4 Å probe.

Ask how reliable the model is.

  · For AlphaFold models, the B-factor field carries pLDDT — the model's own estimate of local accuracy on a 0–100 scale. Regions with pLDDT<50 should be treated as essentially unmodeled; they often correspond to intrinsically disordered segments.

  · For experimental (PDB) structures, the B-factor (temperature factor) quantifies the positional spread of each atom in the crystal — a combination of thermal vibration and static disorder — in units of Å². High B-factors mark flexible loops or poorly resolved regions; low B-factors mark the rigid, well-ordered core.

  · PAE(i, j) answers: if I align the predicted and true structures on residue i, how far off (in Å) do I expect residue j to be? A block-diagonal PAE matrix with low values on the blocks and high values off-diagonal is the signature of a multi-domain protein with confidently predicted domains but uncertain inter-domain orientation.

Place it in context: what it resembles, what it is annotated as, and how it looks.

  · Structural nearest neighbors (via Foldseek easy-search vs the PDB). Reported per hit: target PDB id, E-value, and alignment TM-score. A TM-score above ~0.5 is the conventional threshold for 'same fold'.

  · Functional annotations link the protein to curated databases. InterPro entries identify conserved domains and families by matching the sequence against member-database signatures (Pfam, PROSITE, CDD, …). Gene Ontology (GO) terms describe molecular function, biological process, and cellular component in a controlled vocabulary. CATH places the structure in a hierarchical fold classification (Class/Architecture/Topology/Homologous-superfamily). The organism is the source species.

  · Plot images: a contact map (which residues are close in 3D, as an N×N binary image), a Ramachandran scatter (backbone torsion angles, revealing secondary-structure composition at a glance), and — for AlphaFold structures — a PAE heatmap (pairwise prediction confidence).

  · Structure images are PyMOL renders from six orthogonal camera directions. Cartoon representation draws helices as coils and strands as arrows; sticks shows the backbone as bonds; surface shows the solvent-excluded envelope. Rainbow coloring maps sequence position to hue (blue→red, N→C); chain coloring assigns a distinct color per polypeptide.